Protein AF-A0A7R9U9B0-F1 (afdb_monomer_lite)

Secondary structure (DSSP, 8-state):
-----------SHHHHTTT----HHHHHHHHHHHHHHHHHHS-PPPPHHHHHHHTTS--TTHHHHT-HHHHHHHHHHHHHS---HHHHHHHHHHHHHHHHIIIIIHHHHHHS---S-GGG-SS--GGG-SS-TT-GGGS-GGGGS-SSPPHHHHHHHHHHS--------S------THHHHHHHHHHHHHHHHHHHTTSPPGGGG---HHHHHHHHHHHHSS-EEEEEEEETTEEEEEEEEEETT-TTT----HHHHHHHHHHHHHHHHHTT-HHHHHHHHHS-----TT--SS--SS--EEEEGGGSTTGGGS-HHHHHHHHHGGG-

pLDDT: mean 70.42, std 19.67, range [27.91, 96.56]

Radius of gyration: 29.96 Å; chains: 1; bounding box: 56×70×94 Å

Sequence (328 aa):
ALFRLDFVGRSWAPVLSRHLLLPERVMWRQLVLLLLAAPLAAGFALPRSVRSGLACRSTAKDDEMFSPDKLKEVVEAEQAAPETKEQKQGFWTWLDETTWDLFQGRKERIWAPDRRPEDERGPFDKSKSSLSWGDESKLDEQLFRPLAPSQDELKQAAVQAPIVGLASGEALRESDSKQDEQATEFSERLKRLETESVVPDGEDRFLDGRQLAELVFAKYGRYHDCAMLRTTGQVAFNIYGPALGDRRGFGYTESQYLEKLDTVAAMLNDFDQAWYVRGFLLEPIYPRRGLPSTPRADTAVTLRLNTSPTWRYVDPEKVEGWFSLYRG

Organism: NCBI:txid172671

Foldseek 3Di:
DDDDDDDDDDDPVVVVCVPDVDDPVVVVVVVVVCVVCVCLVPVDDDPVVVVVVVPPDDDPVVVVCPPSVNVVVVVVVVVPDPDDPVVVVVVVVVVVVVVCCVPPVVVCCVVANQQDDPVCPAFHDPVPDLACLPVPVSDDPVLLPQQDDDPVVVVVVVVVDDPPDPPDPDDDPDDDPVVVVVVVVVVVVVLVVVLVVSQRDDPLLADALSSVQVLQCVAAVFSFQWDWDDDDPFIKIKTAADGPRDRSRPRDDNVRRRVRSRLVRVLCVLQSNNNVVSNVSSDHQDDDPNADSHHDNVHIRIDTSCPRSCNVVGDVVSVCVSVVVVVD

Structure (mmCIF, N/CA/C/O backbone):
data_AF-A0A7R9U9B0-F1
#
_entry.id   AF-A0A7R9U9B0-F1
#
loop_
_atom_site.group_PDB
_atom_site.id
_atom_site.type_symbol
_atom_site.label_atom_id
_atom_site.label_alt_id
_atom_site.label_comp_id
_atom_site.label_asym_id
_atom_site.label_entity_id
_atom_site.label_seq_id
_atom_site.pdbx_PDB_ins_code
_atom_site.Cartn_x
_atom_site.Cartn_y
_atom_site.Cartn_z
_atom_site.occupancy
_atom_site.B_iso_or_equiv
_atom_site.auth_seq_id
_atom_site.auth_comp_id
_atom_site.auth_asym_id
_atom_site.auth_atom_id
_atom_site.pdbx_PDB_model_num
ATOM 1 N N . ALA A 1 1 ? -22.598 45.402 -30.521 1.00 37.03 1 ALA A N 1
ATOM 2 C CA . ALA A 1 1 ? -22.932 44.466 -31.611 1.00 37.03 1 ALA A CA 1
ATOM 3 C C . ALA A 1 1 ? -22.222 43.149 -31.334 1.00 37.03 1 ALA A C 1
ATOM 5 O O . ALA A 1 1 ? -21.011 43.141 -31.168 1.00 37.03 1 ALA A O 1
ATOM 6 N N . LEU A 1 2 ? -23.014 42.098 -31.141 1.00 34.41 2 LEU A N 1
ATOM 7 C CA . LEU A 1 2 ? -22.622 40.738 -30.779 1.00 34.41 2 LEU A CA 1
ATOM 8 C C . LEU A 1 2 ? -22.012 39.994 -31.971 1.00 34.41 2 LEU A C 1
ATOM 10 O O . LEU A 1 2 ? -22.594 40.051 -33.045 1.00 34.41 2 LEU A O 1
ATOM 14 N N . PHE A 1 3 ? -20.960 39.206 -31.739 1.00 27.91 3 PHE A N 1
ATOM 15 C CA . PHE A 1 3 ? -20.786 37.902 -32.389 1.00 27.91 3 PHE A CA 1
ATOM 16 C C . PHE A 1 3 ? -20.108 36.937 -31.404 1.00 27.91 3 PHE A C 1
ATOM 18 O O . PHE A 1 3 ? -18.913 37.019 -31.137 1.00 27.91 3 PHE A O 1
ATOM 25 N N . ARG A 1 4 ? -20.925 36.048 -30.826 1.00 28.56 4 ARG A N 1
ATOM 26 C CA . ARG A 1 4 ? -20.507 34.785 -30.207 1.00 28.56 4 ARG A CA 1
ATOM 27 C C . ARG A 1 4 ? -20.251 33.780 -31.333 1.00 28.56 4 ARG A C 1
ATOM 29 O O . ARG A 1 4 ? -21.086 33.662 -32.225 1.00 28.56 4 ARG A O 1
ATOM 36 N N . LEU A 1 5 ? -19.153 33.036 -31.257 1.00 29.12 5 LEU A N 1
ATOM 37 C CA . LEU A 1 5 ? -18.958 31.795 -32.006 1.00 29.12 5 LEU A CA 1
ATOM 38 C C . LEU A 1 5 ? -18.879 30.657 -30.988 1.00 29.12 5 LEU A C 1
ATOM 40 O O . LEU A 1 5 ? -17.862 30.474 -30.324 1.00 29.12 5 LEU A O 1
ATOM 44 N N . ASP A 1 6 ? -19.989 29.935 -30.849 1.00 30.50 6 ASP A N 1
ATOM 45 C CA . ASP A 1 6 ? -20.080 28.698 -30.081 1.00 30.50 6 ASP A CA 1
ATOM 46 C C . ASP A 1 6 ? -19.425 27.564 -30.884 1.00 30.50 6 ASP A C 1
ATOM 48 O O . ASP A 1 6 ? -19.906 27.175 -31.950 1.00 30.50 6 ASP A O 1
ATOM 52 N N . PHE A 1 7 ? -18.317 27.021 -30.377 1.00 29.55 7 PHE A N 1
ATOM 53 C CA . PHE A 1 7 ? -17.677 25.834 -30.940 1.00 29.55 7 PHE A CA 1
ATOM 54 C C . PHE A 1 7 ? -18.269 24.589 -30.268 1.00 29.55 7 PHE A C 1
ATOM 56 O O . PHE A 1 7 ? -17.827 24.147 -29.209 1.00 29.55 7 PHE A O 1
ATOM 63 N N . VAL A 1 8 ? -19.325 24.043 -30.871 1.00 33.47 8 VAL A N 1
ATOM 64 C CA . VAL A 1 8 ? -19.940 22.781 -30.448 1.00 33.47 8 VAL A CA 1
ATOM 65 C C . VAL A 1 8 ? -19.037 21.622 -30.866 1.00 33.47 8 VAL A C 1
ATOM 67 O O . VAL A 1 8 ? -18.883 21.325 -32.051 1.00 33.47 8 VAL A O 1
ATOM 70 N N . GLY A 1 9 ? -18.467 20.936 -29.876 1.00 42.34 9 GLY A N 1
ATOM 71 C CA . GLY A 1 9 ? -17.797 19.655 -30.058 1.00 42.34 9 GLY A CA 1
ATOM 72 C C . GLY A 1 9 ? -18.782 18.583 -30.525 1.00 42.34 9 GLY A C 1
ATOM 73 O O . GLY A 1 9 ? -19.646 18.142 -29.771 1.00 42.34 9 GLY A O 1
ATOM 74 N N . ARG A 1 10 ? -18.633 18.133 -31.771 1.00 37.09 10 ARG A N 1
ATOM 75 C CA . ARG A 1 10 ? -19.164 16.848 -32.238 1.00 37.09 10 ARG A CA 1
ATOM 76 C C . ARG A 1 10 ? -17.991 15.979 -32.663 1.00 37.09 10 ARG A C 1
ATOM 78 O O . ARG A 1 10 ? -17.239 16.336 -33.567 1.00 37.09 10 ARG A O 1
ATOM 85 N N . SER A 1 11 ? -17.823 14.850 -31.979 1.00 44.06 11 SER A N 1
ATOM 86 C CA . SER A 1 11 ? -16.888 13.809 -32.386 1.00 44.06 11 SER A CA 1
ATOM 87 C C . SER A 1 11 ? -17.362 13.210 -33.714 1.00 44.06 11 SER A C 1
ATOM 89 O O . SER A 1 11 ? -18.526 12.852 -33.877 1.00 44.06 11 SER A O 1
ATOM 91 N N . TRP A 1 12 ? -16.457 13.117 -34.687 1.00 40.41 12 TRP A N 1
ATOM 92 C CA . TRP A 1 12 ? -16.732 12.541 -36.011 1.00 40.41 12 TRP A CA 1
ATOM 93 C C . TRP A 1 12 ? -16.681 11.002 -36.025 1.00 40.41 12 TRP A C 1
ATOM 95 O O . TRP A 1 12 ? -17.021 10.369 -37.022 1.00 40.41 12 TRP A O 1
ATOM 105 N N . ALA A 1 13 ? -16.310 10.384 -34.901 1.00 42.47 13 ALA A N 1
ATOM 106 C CA . ALA A 1 13 ? -16.181 8.936 -34.754 1.00 42.47 13 ALA A CA 1
ATOM 107 C C . ALA A 1 13 ? -17.464 8.112 -35.047 1.00 42.47 13 ALA A C 1
ATOM 109 O O . ALA A 1 13 ? -17.334 7.046 -35.650 1.00 42.47 13 ALA A O 1
ATOM 110 N N . PRO A 1 14 ? -18.701 8.555 -34.723 1.00 41.50 14 PRO A N 1
ATOM 111 C CA . PRO A 1 14 ? -19.883 7.711 -34.926 1.00 41.50 14 PRO A CA 1
ATOM 112 C C . PRO A 1 14 ? -20.370 7.650 -36.382 1.00 41.50 14 PRO A C 1
ATOM 114 O O . PRO A 1 14 ? -21.172 6.780 -36.717 1.00 41.50 14 PRO A O 1
ATOM 117 N N . VAL A 1 15 ? -19.919 8.559 -37.256 1.00 47.06 15 VAL A N 1
ATOM 118 C CA . VAL A 1 15 ? -20.405 8.636 -38.648 1.00 47.06 15 VAL A CA 1
ATOM 119 C C . VAL A 1 15 ? -19.649 7.666 -39.563 1.00 47.06 15 VAL A C 1
ATOM 121 O O . VAL A 1 15 ? -20.246 7.086 -40.465 1.00 47.06 15 VAL A O 1
ATOM 124 N N . LEU A 1 16 ? -18.367 7.406 -39.289 1.00 42.44 16 LEU A N 1
ATOM 125 C CA . LEU A 1 16 ? -17.549 6.477 -40.082 1.00 42.44 16 LEU A CA 1
ATOM 126 C C . LEU A 1 16 ? -17.761 5.000 -39.703 1.00 42.44 16 LEU A C 1
ATOM 128 O O . LEU A 1 16 ? -17.646 4.128 -40.560 1.00 42.44 16 LEU A O 1
ATOM 132 N N . SER A 1 17 ? -18.158 4.712 -38.458 1.00 44.12 17 SER A N 1
ATOM 133 C CA . SER A 1 17 ? -18.396 3.337 -37.983 1.00 44.12 17 SER A CA 1
ATOM 134 C C . SER A 1 17 ? -19.621 2.663 -38.625 1.00 44.12 17 SER A C 1
ATOM 136 O O . SER A 1 17 ? -19.665 1.439 -38.722 1.00 44.12 17 SER A O 1
ATOM 138 N N . ARG A 1 18 ? -20.603 3.429 -39.124 1.00 42.97 18 ARG A N 1
ATOM 139 C CA . ARG A 1 18 ? -21.827 2.859 -39.723 1.00 42.97 18 ARG A CA 1
ATOM 140 C C . ARG A 1 18 ? -21.664 2.322 -41.146 1.00 42.97 18 ARG A C 1
ATOM 142 O O . ARG A 1 18 ? -22.541 1.588 -41.589 1.00 42.97 18 ARG A O 1
ATOM 149 N N . HIS A 1 19 ? -20.583 2.652 -41.852 1.00 46.66 19 HIS A N 1
ATOM 150 C CA . HIS A 1 19 ? -20.424 2.277 -43.264 1.00 46.66 19 HIS A CA 1
ATOM 151 C C . HIS A 1 19 ? -19.316 1.258 -43.544 1.00 46.66 19 HIS A C 1
ATOM 153 O O . HIS A 1 19 ? -19.272 0.708 -44.641 1.00 46.66 19 HIS A O 1
ATOM 159 N N . LEU A 1 20 ? -18.462 0.948 -42.568 1.00 49.31 20 LEU A N 1
ATOM 160 C CA . LEU A 1 20 ? -17.360 0.004 -42.731 1.00 49.31 20 LEU A CA 1
ATOM 161 C C . LEU A 1 20 ? -17.349 -0.936 -41.522 1.00 49.31 20 LEU A C 1
ATOM 163 O O . LEU A 1 20 ? -16.829 -0.591 -40.466 1.00 49.31 20 LEU A O 1
ATOM 167 N N . LEU A 1 21 ? -17.960 -2.115 -41.665 1.00 42.91 21 LEU A N 1
ATOM 168 C CA . LEU A 1 21 ? -17.952 -3.208 -40.681 1.00 42.91 21 LEU A CA 1
ATOM 169 C C . LEU A 1 21 ? -16.536 -3.806 -40.541 1.00 42.91 21 LEU A C 1
ATOM 171 O O . LEU A 1 21 ? -16.297 -4.956 -40.900 1.00 42.91 21 LEU A O 1
ATOM 175 N N . LEU A 1 22 ? -15.570 -3.022 -40.067 1.00 46.03 22 LEU A N 1
ATOM 176 C CA . LEU A 1 22 ? -14.208 -3.476 -39.804 1.00 46.03 22 LEU A CA 1
ATOM 177 C C . LEU A 1 22 ? -13.945 -3.497 -38.291 1.00 46.03 22 LEU A C 1
ATOM 179 O O . LEU A 1 22 ? -14.397 -2.596 -37.583 1.00 46.03 22 LEU A O 1
ATOM 183 N N . PRO A 1 23 ? -13.202 -4.495 -37.774 1.00 54.38 23 PRO A N 1
ATOM 184 C CA . PRO A 1 23 ? -12.798 -4.523 -36.370 1.00 54.38 23 PRO A CA 1
ATOM 185 C C . PRO A 1 23 ? -12.021 -3.247 -36.020 1.00 54.38 23 PRO A C 1
ATOM 187 O O . PRO A 1 23 ? -11.172 -2.826 -36.810 1.00 54.38 23 PRO A O 1
ATOM 190 N N . GLU A 1 24 ? -12.238 -2.665 -34.832 1.00 46.56 24 GLU A N 1
ATOM 191 C CA . GLU A 1 24 ? -11.610 -1.394 -34.407 1.00 46.56 24 GLU A CA 1
ATOM 192 C C . GLU A 1 24 ? -10.095 -1.347 -34.670 1.00 46.56 24 GLU A C 1
ATOM 194 O O . GLU A 1 24 ? -9.564 -0.331 -35.116 1.00 46.56 24 GLU A O 1
ATOM 199 N N . ARG A 1 25 ? -9.394 -2.473 -34.488 1.00 47.78 25 ARG A N 1
ATOM 200 C CA . ARG A 1 25 ? -7.944 -2.585 -34.719 1.00 47.78 25 ARG A CA 1
ATOM 201 C C . ARG A 1 25 ? -7.523 -2.405 -36.184 1.00 47.78 25 ARG A C 1
ATOM 203 O O . ARG A 1 25 ? -6.428 -1.915 -36.442 1.00 47.78 25 ARG A O 1
ATOM 210 N N . VAL A 1 26 ? -8.363 -2.788 -37.146 1.00 52.91 26 VAL A N 1
ATOM 211 C CA . VAL A 1 26 ? -8.095 -2.613 -38.587 1.00 52.91 26 VAL A CA 1
ATOM 212 C C . VAL A 1 26 ? -8.354 -1.166 -39.001 1.00 52.91 26 VAL A C 1
ATOM 214 O O . VAL A 1 26 ? -7.602 -0.601 -39.794 1.00 52.91 26 VAL A O 1
ATOM 217 N N . MET A 1 27 ? -9.372 -0.546 -38.405 1.00 56.50 27 MET A N 1
ATOM 218 C CA . MET A 1 27 ? -9.746 0.834 -38.685 1.00 56.50 27 MET A CA 1
ATOM 219 C C . MET A 1 27 ? -8.664 1.818 -38.215 1.00 56.50 27 MET A C 1
ATOM 221 O O . MET A 1 27 ? -8.291 2.710 -38.969 1.00 56.50 27 MET A O 1
ATOM 225 N N . TRP A 1 28 ? -8.074 1.602 -37.032 1.00 54.19 28 TRP A N 1
ATOM 226 C CA . TRP A 1 28 ? -6.944 2.409 -36.550 1.00 54.19 28 TRP A CA 1
ATOM 227 C C . TRP A 1 28 ? -5.690 2.258 -37.417 1.00 54.19 28 TRP A C 1
ATOM 229 O O . TRP A 1 28 ? -5.042 3.256 -37.722 1.00 54.19 28 TRP A O 1
ATOM 239 N N . ARG A 1 29 ? -5.385 1.042 -37.892 1.00 51.81 29 ARG A N 1
ATOM 240 C CA . ARG A 1 29 ? -4.259 0.798 -38.812 1.00 51.81 29 ARG A CA 1
ATOM 241 C C . ARG A 1 29 ? -4.421 1.540 -40.137 1.00 51.81 29 ARG A C 1
ATOM 243 O O . ARG A 1 29 ? -3.477 2.178 -40.592 1.00 51.81 29 ARG A O 1
ATOM 250 N N . GLN A 1 30 ? -5.614 1.504 -40.733 1.00 59.38 30 GLN A N 1
ATOM 251 C CA . GLN A 1 30 ? -5.878 2.250 -41.966 1.00 59.38 30 GLN A CA 1
ATOM 252 C C . GLN A 1 30 ? -5.915 3.763 -41.739 1.00 59.38 30 GLN A C 1
ATOM 254 O O . GLN A 1 30 ? -5.441 4.502 -42.594 1.00 59.38 30 GLN A O 1
ATOM 259 N N . LEU A 1 31 ? -6.411 4.233 -40.590 1.00 59.94 31 LEU A N 1
ATOM 260 C CA . LEU A 1 31 ? -6.441 5.658 -40.260 1.00 59.94 31 LEU A CA 1
ATOM 261 C C . LEU A 1 31 ? -5.030 6.229 -40.045 1.00 59.94 31 LEU A C 1
ATOM 263 O O . LEU A 1 31 ? -4.752 7.327 -40.512 1.00 59.94 31 LEU A O 1
ATOM 267 N N . VAL A 1 32 ? -4.132 5.485 -39.387 1.00 61.84 32 VAL A N 1
ATOM 268 C CA . VAL A 1 32 ? -2.723 5.877 -39.203 1.00 61.84 32 VAL A CA 1
ATOM 269 C C . VAL A 1 32 ? -1.978 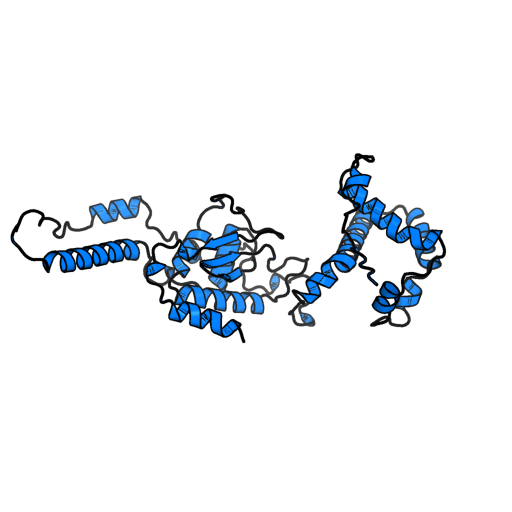5.864 -40.538 1.00 61.84 32 VAL A C 1
ATOM 271 O O . VAL A 1 32 ? -1.298 6.837 -40.851 1.00 61.84 32 VAL A O 1
ATOM 274 N N . LEU A 1 33 ? -2.173 4.836 -41.373 1.00 60.78 33 LEU A N 1
ATOM 275 C CA . LEU A 1 33 ? -1.615 4.806 -42.730 1.00 60.78 33 LEU A CA 1
ATOM 276 C C . LEU A 1 33 ? -2.145 5.960 -43.593 1.00 60.78 33 LEU A C 1
ATOM 278 O O . LEU A 1 33 ? -1.367 6.593 -44.295 1.00 60.78 33 LEU A O 1
ATOM 282 N N . LEU A 1 34 ? -3.435 6.298 -43.501 1.00 61.31 34 LEU A N 1
ATOM 283 C CA . LEU A 1 34 ? -4.024 7.443 -44.202 1.00 61.31 34 LEU A CA 1
ATOM 284 C C . LEU A 1 34 ? -3.513 8.785 -43.667 1.00 61.31 34 LEU A C 1
ATOM 286 O O . LEU A 1 34 ? -3.256 9.682 -44.460 1.00 61.31 34 LEU A O 1
ATOM 290 N N . LEU A 1 35 ? -3.329 8.940 -42.355 1.00 59.06 35 LEU A N 1
ATOM 291 C CA . LEU A 1 35 ? -2.813 10.174 -41.751 1.00 59.06 35 LEU A CA 1
ATOM 292 C C . LEU A 1 35 ? -1.317 10.386 -42.016 1.00 59.06 35 LEU A C 1
ATOM 294 O O . LEU A 1 35 ? -0.885 11.533 -42.111 1.00 59.06 35 LEU A O 1
ATOM 298 N N . LEU A 1 36 ? -0.544 9.309 -42.174 1.00 55.72 36 LEU A N 1
ATOM 299 C CA . LEU A 1 36 ? 0.868 9.367 -42.562 1.00 55.72 36 LEU A CA 1
ATOM 300 C C . LEU A 1 36 ? 1.051 9.496 -44.085 1.00 55.72 36 LEU A C 1
ATOM 302 O O . LEU A 1 36 ? 1.980 10.169 -44.524 1.00 55.72 36 LEU A O 1
ATOM 306 N N . ALA A 1 37 ? 0.153 8.929 -44.899 1.00 52.66 37 ALA A N 1
ATOM 307 C CA . ALA A 1 37 ? 0.218 9.007 -46.363 1.00 52.66 37 ALA A CA 1
ATOM 308 C C . ALA A 1 37 ? -0.426 10.279 -46.952 1.00 52.66 37 ALA A C 1
ATOM 310 O O . ALA A 1 37 ? 0.007 10.760 -48.001 1.00 52.66 37 ALA A O 1
ATOM 311 N N . ALA A 1 38 ? -1.437 10.864 -46.299 1.00 45.53 38 ALA A N 1
ATOM 312 C CA . ALA A 1 38 ? -2.148 12.045 -46.803 1.00 45.53 38 ALA A CA 1
ATOM 313 C C . ALA A 1 38 ? -1.267 13.302 -46.995 1.00 45.53 38 ALA A C 1
ATOM 315 O O . ALA A 1 38 ? -1.466 14.000 -47.992 1.00 45.53 38 ALA A O 1
ATOM 316 N N . PRO A 1 39 ? -0.270 13.604 -46.137 1.00 44.91 39 PRO A N 1
ATOM 317 C CA . PRO A 1 39 ? 0.642 14.727 -46.368 1.00 44.91 39 PRO A CA 1
ATOM 318 C C . PRO A 1 39 ? 1.578 14.497 -47.565 1.00 44.91 39 PRO A C 1
ATOM 320 O O . PRO A 1 39 ? 1.981 15.454 -48.223 1.00 44.91 39 PRO A O 1
ATOM 323 N N . LEU A 1 40 ? 1.890 13.233 -47.877 1.00 44.69 40 LEU A N 1
ATOM 324 C CA . LEU A 1 40 ? 2.805 12.840 -48.954 1.00 44.69 40 LEU A CA 1
ATOM 325 C C . LEU A 1 40 ? 2.144 12.879 -50.341 1.00 44.69 40 LEU A C 1
ATOM 327 O O . LEU A 1 40 ? 2.816 13.182 -51.323 1.00 44.69 40 LEU A O 1
ATOM 331 N N . ALA A 1 41 ? 0.836 12.624 -50.433 1.00 41.72 41 ALA A N 1
ATOM 332 C CA . ALA A 1 41 ? 0.110 12.640 -51.707 1.00 41.72 41 ALA A CA 1
ATOM 333 C C . ALA A 1 41 ? -0.327 14.048 -52.160 1.00 41.72 41 ALA A C 1
ATOM 335 O O . ALA A 1 41 ? -0.539 14.268 -53.350 1.00 41.72 41 ALA A O 1
ATOM 336 N N . ALA A 1 42 ? -0.465 15.002 -51.232 1.00 43.78 42 ALA A N 1
ATOM 337 C CA . ALA A 1 42 ? -1.050 16.316 -51.514 1.00 43.78 42 ALA A CA 1
ATOM 338 C C . ALA A 1 42 ? -0.036 17.478 -51.558 1.00 43.78 42 ALA A C 1
ATOM 340 O O . ALA A 1 42 ? -0.437 18.619 -51.775 1.00 43.78 42 ALA A O 1
ATOM 341 N N . GLY A 1 43 ? 1.260 17.227 -51.328 1.00 40.88 43 GLY A N 1
ATOM 342 C CA . GLY A 1 43 ? 2.303 18.266 -51.361 1.00 40.88 43 GLY A CA 1
ATOM 343 C C . GLY A 1 43 ? 2.148 19.368 -50.301 1.00 40.88 43 GLY A C 1
ATOM 344 O O . GLY A 1 43 ? 2.792 20.414 -50.394 1.00 40.88 43 GLY A O 1
ATOM 345 N N . PHE A 1 44 ? 1.297 19.164 -49.291 1.00 43.22 44 PHE A N 1
ATOM 346 C CA . PHE A 1 44 ? 1.059 20.147 -48.239 1.00 43.22 44 PHE A CA 1
ATOM 347 C C . PHE A 1 44 ? 2.137 20.066 -47.156 1.00 43.22 44 PHE A C 1
ATOM 349 O O . PHE A 1 44 ? 2.391 19.020 -46.561 1.00 43.22 44 PHE A O 1
ATOM 356 N N . ALA A 1 45 ? 2.735 21.216 -46.848 1.00 47.56 45 ALA A N 1
ATOM 357 C CA . ALA A 1 45 ? 3.585 21.385 -45.680 1.00 47.56 45 ALA A CA 1
ATOM 358 C C . ALA A 1 45 ? 2.811 21.056 -44.389 1.00 47.56 45 ALA A C 1
ATOM 360 O O . ALA A 1 45 ? 1.712 21.570 -44.176 1.00 47.56 45 ALA A O 1
ATOM 361 N N . LEU A 1 46 ? 3.415 20.243 -43.511 1.00 42.59 46 LEU A N 1
ATOM 362 C CA . LEU A 1 46 ? 2.866 19.925 -42.188 1.00 42.59 46 LEU A CA 1
ATOM 363 C C . LEU A 1 46 ? 2.443 21.201 -41.429 1.00 42.59 46 LEU A C 1
ATOM 365 O O . LEU A 1 46 ? 3.164 22.208 -41.477 1.00 42.59 46 LEU A O 1
ATOM 369 N N . PRO A 1 47 ? 1.316 21.169 -40.691 1.00 45.81 47 PRO A N 1
ATOM 370 C CA . PRO A 1 47 ? 0.848 22.309 -39.914 1.00 45.81 47 PRO A CA 1
ATOM 371 C C . PRO A 1 47 ? 1.924 22.798 -38.934 1.00 45.81 47 PRO A C 1
ATOM 373 O O . PRO A 1 47 ? 2.661 22.014 -38.335 1.00 45.81 47 PRO A O 1
ATOM 376 N N . ARG A 1 48 ? 2.020 24.124 -38.769 1.00 41.47 48 ARG A N 1
ATOM 377 C CA . ARG A 1 48 ? 3.095 24.811 -38.023 1.00 41.47 48 ARG A CA 1
ATOM 378 C C . ARG A 1 48 ? 3.291 24.291 -36.590 1.00 41.47 48 ARG A C 1
ATOM 380 O O . ARG A 1 48 ? 4.421 24.295 -36.122 1.00 41.47 48 ARG A O 1
ATOM 387 N N . SER A 1 49 ? 2.231 23.796 -35.944 1.00 42.38 49 SER A N 1
ATOM 388 C CA . SER A 1 49 ? 2.261 23.185 -34.604 1.00 42.38 49 SER A CA 1
ATOM 389 C C . SER A 1 49 ? 3.000 21.841 -34.545 1.00 42.38 49 SER A C 1
ATOM 391 O O . SER A 1 49 ? 3.547 21.488 -33.503 1.00 42.38 49 SER A O 1
ATOM 393 N N . VAL A 1 50 ? 3.055 21.108 -35.661 1.00 45.44 50 VAL A N 1
ATOM 394 C CA . VAL A 1 50 ? 3.827 19.865 -35.810 1.00 45.44 50 VAL A CA 1
ATOM 395 C C . VAL A 1 50 ? 5.292 20.195 -36.113 1.00 45.44 50 VAL A C 1
ATOM 397 O O . VAL A 1 50 ? 6.186 19.615 -35.504 1.00 45.44 50 VAL A O 1
ATOM 400 N N . ARG A 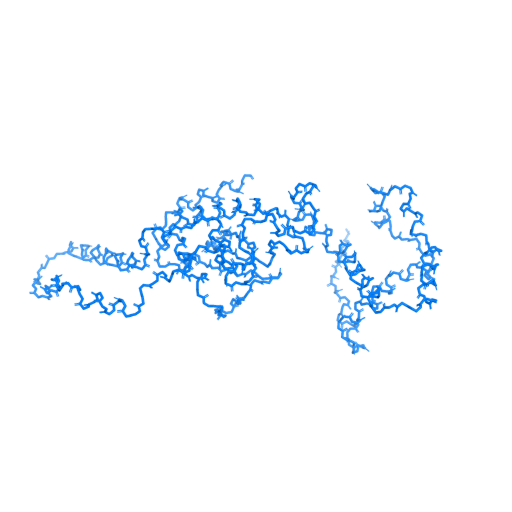1 51 ? 5.553 21.207 -36.959 1.00 41.25 51 ARG A N 1
ATOM 401 C CA . ARG A 1 51 ? 6.919 21.692 -37.256 1.00 41.25 51 ARG A CA 1
ATOM 402 C C . ARG A 1 51 ? 7.625 22.300 -36.041 1.00 41.25 51 ARG A C 1
ATOM 404 O O . ARG A 1 51 ? 8.799 22.024 -35.824 1.00 41.25 51 ARG A O 1
ATOM 411 N N . SER A 1 52 ? 6.927 23.088 -35.222 1.00 41.66 52 SER A N 1
ATOM 412 C CA . SER A 1 52 ? 7.512 23.684 -34.012 1.00 41.66 52 SER A CA 1
ATOM 413 C C . SER A 1 52 ? 7.819 22.654 -32.921 1.00 41.66 52 SER A C 1
ATOM 415 O O . SER A 1 52 ? 8.664 22.904 -32.071 1.00 41.66 52 SER A O 1
ATOM 417 N N . GLY A 1 53 ? 7.144 21.500 -32.935 1.00 41.38 53 GLY A N 1
ATOM 418 C CA . GLY A 1 53 ? 7.339 20.430 -31.953 1.00 41.38 53 GLY A CA 1
ATOM 419 C C . GLY A 1 53 ? 8.506 19.481 -32.252 1.00 41.38 53 GLY A C 1
ATOM 420 O O . GLY A 1 53 ? 8.954 18.801 -31.328 1.00 41.38 53 GLY A O 1
ATOM 421 N N . LEU A 1 54 ? 8.980 19.442 -33.504 1.00 38.84 54 LEU A N 1
ATOM 422 C CA . LEU A 1 54 ? 10.147 18.672 -33.967 1.00 38.84 54 LEU A CA 1
ATOM 423 C C . LEU A 1 54 ? 11.463 19.458 -33.815 1.00 38.84 54 LEU A C 1
ATOM 425 O O . LEU A 1 54 ? 12.511 18.874 -33.563 1.00 38.84 54 LEU A O 1
ATOM 429 N N . ALA A 1 55 ? 11.400 20.791 -33.868 1.00 36.94 55 ALA A N 1
ATOM 430 C CA . ALA A 1 55 ? 12.573 21.668 -33.870 1.00 36.94 55 ALA A CA 1
ATOM 431 C C . ALA A 1 55 ? 13.306 21.807 -32.516 1.00 36.94 55 ALA A C 1
ATOM 433 O O . ALA A 1 55 ? 14.375 22.408 -32.466 1.00 36.94 55 ALA A O 1
ATOM 434 N N . CYS A 1 56 ? 12.770 21.284 -31.406 1.00 40.75 56 CYS A N 1
ATOM 435 C CA . CYS A 1 56 ? 13.392 21.478 -30.086 1.00 40.75 56 CYS A CA 1
ATOM 436 C C . CYS A 1 56 ? 14.451 20.433 -29.701 1.00 40.75 56 CYS A C 1
ATOM 438 O O . CYS A 1 56 ? 15.025 20.556 -28.619 1.00 40.75 56 CYS A O 1
ATOM 440 N N . ARG A 1 57 ? 14.742 19.432 -30.545 1.00 43.69 57 ARG A N 1
ATOM 441 C CA . ARG A 1 57 ? 15.910 18.549 -30.361 1.00 43.69 57 ARG A CA 1
ATOM 442 C C . ARG A 1 57 ? 16.249 17.709 -31.605 1.00 43.69 57 ARG A C 1
ATOM 444 O O . ARG A 1 57 ? 16.635 16.559 -31.447 1.00 43.69 57 ARG A O 1
ATOM 451 N N . SER A 1 58 ? 16.106 18.237 -32.825 1.00 36.16 58 SER A N 1
ATOM 452 C CA . SER A 1 58 ? 16.704 17.556 -33.982 1.00 36.16 58 SER A CA 1
ATOM 453 C C . SER A 1 58 ? 18.193 17.888 -34.026 1.00 36.16 58 SER A C 1
ATOM 455 O O . SER A 1 58 ? 18.603 19.052 -34.013 1.00 36.16 58 SER A O 1
ATOM 457 N N . THR A 1 59 ? 19.038 16.861 -34.024 1.00 47.53 59 THR A N 1
ATOM 458 C CA . THR A 1 59 ? 20.366 17.031 -34.609 1.00 47.53 59 THR A CA 1
ATOM 459 C C . THR A 1 59 ? 20.177 17.083 -36.122 1.00 47.53 59 THR A C 1
ATOM 461 O O . THR A 1 59 ? 19.241 16.484 -36.645 1.00 47.53 59 THR A O 1
ATOM 464 N N . ALA A 1 60 ? 21.053 17.770 -36.859 1.00 45.69 60 ALA A N 1
ATOM 465 C CA . ALA A 1 60 ? 20.919 17.924 -38.315 1.00 45.69 60 ALA A CA 1
ATOM 466 C C . ALA A 1 60 ? 20.827 16.589 -39.102 1.00 45.69 60 ALA A C 1
ATOM 468 O O . ALA A 1 60 ? 20.485 16.594 -40.279 1.00 45.69 60 ALA A O 1
ATOM 469 N N . LYS A 1 61 ? 21.105 15.443 -38.458 1.00 45.38 61 LYS A N 1
ATOM 470 C CA . LYS A 1 61 ? 20.899 14.095 -39.007 1.00 45.38 61 LYS A CA 1
ATOM 471 C C . LYS A 1 61 ? 19.447 13.608 -38.962 1.00 45.38 61 LYS A C 1
ATOM 473 O O . LYS A 1 61 ? 19.072 12.799 -39.807 1.00 45.38 61 LYS A O 1
ATOM 478 N N . ASP A 1 62 ? 18.639 14.084 -38.020 1.00 43.09 62 ASP A N 1
ATOM 479 C CA . ASP A 1 62 ? 17.264 13.609 -37.828 1.00 43.09 62 ASP A CA 1
ATOM 480 C C . ASP A 1 62 ? 16.315 14.198 -38.885 1.00 43.09 62 ASP A C 1
ATOM 482 O O . ASP A 1 62 ? 15.404 13.518 -39.351 1.00 43.09 62 ASP A O 1
ATOM 486 N N . ASP A 1 63 ? 16.587 15.419 -39.357 1.00 48.72 63 ASP A N 1
ATOM 487 C CA . ASP A 1 63 ? 15.792 16.077 -40.404 1.00 48.72 63 ASP A CA 1
ATOM 488 C C . ASP A 1 63 ? 15.978 15.434 -41.794 1.00 48.72 63 ASP A C 1
ATOM 490 O O . ASP A 1 63 ? 15.058 15.439 -42.612 1.00 48.72 63 ASP A O 1
ATOM 494 N N . GLU A 1 64 ? 17.126 14.799 -42.058 1.00 50.84 64 GLU A N 1
ATOM 495 C CA . GLU A 1 64 ? 17.339 14.031 -43.291 1.00 50.84 64 GLU A CA 1
ATOM 496 C C . GLU A 1 64 ? 16.634 12.669 -43.293 1.00 50.84 64 GLU A C 1
ATOM 498 O O . GLU A 1 64 ? 16.419 12.102 -44.367 1.00 50.84 64 GLU A O 1
ATOM 503 N N . MET A 1 65 ? 16.313 12.110 -42.123 1.00 50.31 65 MET A N 1
ATOM 504 C CA . MET A 1 65 ? 15.715 10.775 -42.002 1.00 50.31 65 MET A CA 1
ATOM 505 C C . MET A 1 65 ? 14.215 10.779 -42.340 1.00 50.31 65 MET A C 1
ATOM 507 O O . MET A 1 65 ? 13.678 9.763 -42.767 1.00 50.31 65 MET A O 1
ATOM 511 N N . PHE A 1 66 ? 13.562 11.941 -42.243 1.00 49.75 66 PHE A N 1
ATOM 512 C CA . PHE A 1 66 ? 12.146 12.142 -42.575 1.00 49.75 66 PHE A CA 1
ATOM 513 C C . PHE A 1 66 ? 11.923 12.802 -43.947 1.00 49.75 66 PHE A C 1
ATOM 515 O O . PHE A 1 66 ? 10.863 13.383 -44.195 1.00 49.75 66 PHE A O 1
ATOM 522 N N . SER A 1 67 ? 12.901 12.722 -44.858 1.00 70.81 67 SER A N 1
ATOM 523 C CA . SER A 1 67 ? 12.691 13.146 -46.245 1.00 70.81 67 SER A CA 1
ATOM 524 C C . SER A 1 67 ? 11.641 12.247 -46.925 1.00 70.81 67 SER A C 1
ATOM 526 O O . SER A 1 67 ? 11.746 11.020 -46.822 1.00 70.81 67 SER A O 1
ATOM 528 N N . PRO A 1 68 ? 10.659 12.818 -47.655 1.00 66.06 68 PRO A N 1
ATOM 529 C CA . PRO A 1 68 ? 9.661 12.064 -48.422 1.00 66.06 68 PRO A CA 1
ATOM 530 C C . PRO A 1 68 ? 10.271 10.995 -49.331 1.00 66.06 68 PRO A C 1
ATOM 532 O O . PRO A 1 68 ? 9.683 9.930 -49.510 1.00 66.06 68 PRO A O 1
ATOM 535 N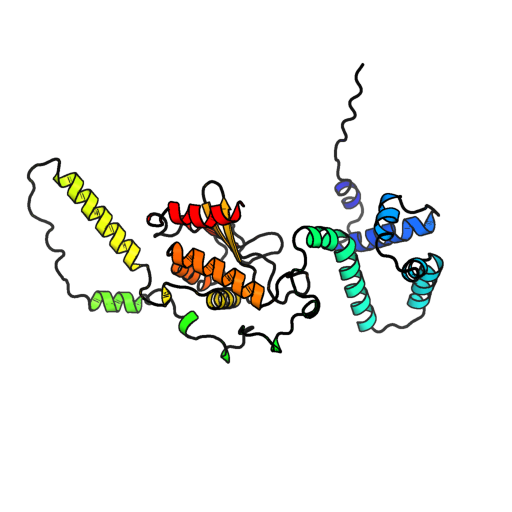 N . ASP A 1 69 ? 11.458 11.277 -49.872 1.00 67.62 69 ASP A N 1
ATOM 536 C CA . ASP A 1 69 ? 12.151 10.397 -50.809 1.00 67.62 69 ASP A CA 1
ATOM 537 C C . ASP A 1 69 ? 12.794 9.201 -50.097 1.00 67.62 69 ASP A C 1
ATOM 539 O O . ASP A 1 69 ? 12.662 8.079 -50.573 1.00 67.62 69 ASP A O 1
ATOM 543 N N . LYS A 1 70 ? 13.370 9.394 -48.899 1.00 66.69 70 LYS A N 1
ATOM 544 C CA . LYS A 1 70 ? 13.886 8.277 -48.086 1.00 66.69 70 LYS A CA 1
ATOM 545 C C . LYS A 1 70 ? 12.761 7.409 -47.525 1.00 66.69 70 LYS A C 1
ATOM 547 O O . LYS A 1 70 ? 12.914 6.199 -47.437 1.00 66.69 70 LYS A O 1
ATOM 552 N N . LEU A 1 71 ? 11.613 7.998 -47.178 1.00 57.84 71 LEU A N 1
ATOM 553 C CA . LEU A 1 71 ? 10.441 7.229 -46.743 1.00 57.84 71 LEU A CA 1
ATOM 554 C C . LEU A 1 71 ? 9.871 6.372 -47.880 1.00 57.84 71 LEU A C 1
ATOM 556 O O . LEU A 1 71 ? 9.483 5.233 -47.638 1.00 57.84 71 LEU A O 1
ATOM 560 N N . LYS A 1 72 ? 9.861 6.883 -49.118 1.00 72.69 72 LYS A N 1
ATOM 561 C CA . LYS A 1 72 ? 9.522 6.076 -50.300 1.00 72.69 72 LYS A CA 1
ATOM 562 C C . LYS A 1 72 ? 10.533 4.962 -50.539 1.00 72.69 72 LYS A C 1
ATOM 564 O O . LYS A 1 72 ? 10.120 3.834 -50.761 1.00 72.69 72 LYS A O 1
ATOM 569 N N . GLU A 1 73 ? 11.823 5.258 -50.428 1.00 71.44 73 GLU A N 1
ATOM 570 C CA . GLU A 1 73 ? 12.895 4.279 -50.621 1.00 71.44 73 GLU A CA 1
ATOM 571 C C . GLU A 1 73 ? 12.836 3.146 -49.581 1.00 71.44 73 GLU A C 1
ATOM 573 O O . GLU A 1 73 ? 13.009 1.983 -49.928 1.00 71.44 73 GLU A O 1
ATOM 578 N N . VAL A 1 74 ? 12.489 3.451 -48.325 1.00 64.94 74 VAL A N 1
ATOM 579 C CA . VAL A 1 74 ? 12.261 2.441 -47.275 1.00 64.94 74 VAL A CA 1
ATOM 580 C C . VAL A 1 74 ? 11.023 1.588 -47.575 1.00 64.94 74 VAL A C 1
ATOM 582 O O . VAL A 1 74 ? 11.090 0.368 -47.456 1.00 64.94 74 VAL A O 1
ATOM 585 N N . VAL A 1 75 ? 9.919 2.198 -48.022 1.00 67.62 75 VAL A N 1
ATOM 586 C CA . VAL A 1 75 ? 8.683 1.474 -48.383 1.00 67.62 75 VAL A CA 1
ATOM 587 C C . VAL A 1 75 ? 8.878 0.591 -49.623 1.00 67.62 75 VAL A C 1
ATOM 589 O O . VAL A 1 75 ? 8.333 -0.510 -49.690 1.00 67.62 75 VAL A O 1
ATOM 592 N N . GLU A 1 76 ? 9.653 1.046 -50.608 1.00 70.88 76 GLU A N 1
ATOM 593 C CA . GLU A 1 76 ? 9.974 0.278 -51.816 1.00 70.88 76 GLU A CA 1
ATOM 594 C C . GLU A 1 76 ? 10.990 -0.842 -51.531 1.00 70.88 76 GLU A C 1
ATOM 596 O O . GLU A 1 76 ? 10.837 -1.950 -52.048 1.00 70.88 76 GLU A O 1
ATOM 601 N N . ALA A 1 77 ? 11.968 -0.608 -50.648 1.00 64.88 77 ALA A N 1
ATOM 602 C CA . ALA A 1 77 ? 12.900 -1.636 -50.183 1.00 64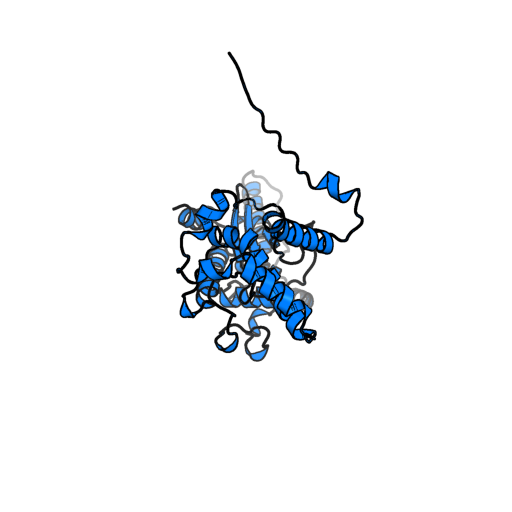.88 77 ALA A CA 1
ATOM 603 C C . ALA A 1 77 ? 12.203 -2.740 -49.361 1.00 64.88 77 ALA A C 1
ATOM 605 O O . ALA A 1 77 ? 12.560 -3.913 -49.484 1.00 64.88 77 ALA A O 1
ATOM 606 N N . GLU A 1 78 ? 11.172 -2.395 -48.584 1.00 57.41 78 GLU A N 1
ATOM 607 C CA . GLU A 1 78 ? 10.357 -3.338 -47.800 1.00 57.41 78 GLU A CA 1
ATOM 608 C C . GLU A 1 78 ? 9.512 -4.266 -48.696 1.00 57.41 78 GLU A C 1
ATOM 610 O O . GLU A 1 78 ? 9.310 -5.441 -48.387 1.00 57.41 78 GLU A O 1
ATOM 615 N N . GLN A 1 79 ? 9.062 -3.783 -49.861 1.00 61.72 79 GLN A N 1
ATOM 616 C CA . GLN A 1 79 ? 8.292 -4.593 -50.817 1.00 61.72 79 GLN A CA 1
ATOM 617 C C . GLN A 1 79 ? 9.147 -5.613 -51.588 1.00 61.72 79 GLN A C 1
ATOM 619 O O . GLN A 1 79 ? 8.598 -6.567 -52.145 1.00 61.72 79 GLN A O 1
ATOM 624 N N . ALA A 1 80 ? 10.473 -5.444 -51.612 1.00 61.56 80 ALA A N 1
ATOM 625 C CA . ALA A 1 80 ? 11.393 -6.284 -52.379 1.00 61.56 80 ALA A CA 1
ATOM 626 C C . ALA A 1 80 ? 12.019 -7.445 -51.578 1.00 61.56 80 ALA A C 1
ATOM 628 O O . ALA A 1 80 ? 12.598 -8.353 -52.180 1.00 61.56 80 ALA A O 1
ATOM 629 N N . ALA A 1 81 ? 11.910 -7.460 -50.245 1.00 48.81 81 ALA A N 1
ATOM 630 C CA . ALA A 1 81 ? 12.559 -8.464 -49.403 1.00 48.81 81 ALA A CA 1
ATOM 631 C C . ALA A 1 81 ? 11.583 -9.570 -48.940 1.00 48.81 81 ALA A C 1
ATOM 633 O O . ALA A 1 81 ? 10.512 -9.272 -48.404 1.00 48.81 81 ALA A O 1
ATOM 634 N N . PRO A 1 82 ? 11.927 -10.869 -49.074 1.00 47.78 82 PRO A N 1
ATOM 635 C CA . PRO A 1 82 ? 11.178 -11.945 -48.436 1.00 47.78 82 PRO A CA 1
ATOM 636 C C . PRO A 1 82 ? 11.477 -11.945 -46.930 1.00 47.78 82 PRO A C 1
ATOM 638 O O . PRO A 1 82 ? 12.297 -12.713 -46.435 1.00 47.78 82 PRO A O 1
ATOM 641 N N . GLU A 1 83 ? 10.834 -11.045 -46.196 1.00 56.84 83 GLU A N 1
ATOM 642 C CA . GLU A 1 83 ? 11.016 -10.922 -44.753 1.00 56.84 83 GLU A CA 1
ATOM 643 C C . GLU A 1 83 ? 10.443 -12.130 -44.005 1.00 56.84 83 GLU A C 1
ATOM 645 O O . GLU A 1 83 ? 9.304 -12.571 -44.227 1.00 56.84 83 GLU A O 1
ATOM 650 N N . THR A 1 84 ? 11.227 -12.645 -43.063 1.00 69.06 84 THR A N 1
ATOM 651 C CA . THR A 1 84 ? 10.782 -13.678 -42.131 1.00 69.06 84 THR A CA 1
ATOM 652 C C . THR A 1 84 ? 9.701 -13.114 -41.204 1.00 69.06 84 THR A C 1
ATOM 654 O O . THR A 1 84 ? 9.667 -11.927 -40.879 1.00 69.06 84 THR A O 1
ATOM 657 N N . LYS A 1 85 ? 8.774 -13.969 -40.750 1.00 67.75 85 LYS A N 1
ATOM 658 C CA . LYS A 1 85 ? 7.655 -13.556 -39.876 1.00 67.75 85 LYS A CA 1
ATOM 659 C C . LYS A 1 85 ? 8.115 -12.823 -38.604 1.00 67.75 85 LYS A C 1
ATOM 661 O O . LYS A 1 85 ? 7.386 -11.967 -38.113 1.00 67.75 85 LYS A O 1
ATOM 666 N N . GLU A 1 86 ? 9.311 -13.136 -38.109 1.00 67.12 86 GLU A N 1
ATOM 667 C CA . GLU A 1 86 ? 9.918 -12.500 -36.934 1.00 67.12 86 GLU A CA 1
ATOM 668 C C . GLU A 1 86 ? 10.289 -11.031 -37.179 1.00 67.12 86 GLU A C 1
ATOM 670 O O . GLU A 1 86 ? 10.017 -10.189 -36.324 1.00 67.12 86 GLU A O 1
ATOM 675 N N . GLN A 1 87 ? 10.819 -10.694 -38.361 1.00 67.38 87 GLN A N 1
ATOM 676 C CA . GLN A 1 87 ? 11.158 -9.311 -38.724 1.00 67.38 87 GLN A CA 1
ATOM 677 C C . GLN A 1 87 ? 9.905 -8.438 -38.806 1.00 67.38 87 GLN A C 1
ATOM 679 O O . GLN A 1 87 ? 9.859 -7.358 -38.216 1.00 67.38 87 GLN A O 1
ATOM 684 N N . LYS A 1 88 ? 8.834 -8.966 -39.415 1.00 71.50 88 LYS A N 1
ATOM 685 C CA . LYS A 1 88 ? 7.529 -8.291 -39.445 1.00 71.50 88 LYS A CA 1
ATOM 686 C C . LYS A 1 88 ? 6.990 -8.059 -38.042 1.00 71.50 88 LYS A C 1
ATOM 688 O O . LYS A 1 88 ? 6.513 -6.969 -37.741 1.00 71.50 88 LYS A O 1
ATOM 693 N N . GLN A 1 89 ? 7.060 -9.061 -37.167 1.00 71.50 89 GLN A N 1
ATOM 694 C CA . GLN A 1 89 ? 6.554 -8.926 -35.803 1.00 71.50 89 GLN A CA 1
ATOM 695 C C . GLN A 1 89 ? 7.324 -7.861 -35.008 1.00 71.50 89 GLN A C 1
ATOM 697 O O . GLN A 1 89 ? 6.681 -7.048 -34.347 1.00 71.50 89 GLN A O 1
ATOM 702 N N . GLY A 1 90 ? 8.655 -7.813 -35.144 1.00 73.75 90 GLY A N 1
ATOM 703 C CA . GLY A 1 90 ? 9.511 -6.792 -34.532 1.00 73.75 90 GLY A CA 1
ATOM 704 C C . GLY A 1 90 ? 9.211 -5.372 -35.022 1.00 73.75 90 GLY A C 1
ATOM 705 O O . GLY A 1 90 ? 9.076 -4.453 -34.211 1.00 73.75 90 GLY A O 1
ATOM 706 N N . PHE A 1 91 ? 9.022 -5.198 -36.332 1.00 73.25 91 PHE A N 1
ATOM 707 C CA . PHE A 1 91 ? 8.648 -3.912 -36.922 1.00 73.25 91 PHE A CA 1
ATOM 708 C C . PHE A 1 91 ? 7.288 -3.421 -36.418 1.00 73.25 91 PHE A C 1
ATOM 710 O O . PHE A 1 91 ? 7.172 -2.277 -35.987 1.00 73.25 91 PHE A O 1
ATOM 717 N N . TRP A 1 92 ? 6.265 -4.283 -36.384 1.00 75.69 92 TRP A N 1
ATOM 718 C CA . TRP A 1 92 ? 4.945 -3.890 -35.879 1.00 75.69 92 TRP A CA 1
ATOM 719 C C . TRP A 1 92 ? 4.961 -3.553 -34.389 1.00 75.69 92 TRP A C 1
ATOM 721 O O . TRP A 1 92 ? 4.262 -2.627 -33.992 1.00 75.69 92 TRP A O 1
ATOM 731 N N . THR A 1 93 ? 5.745 -4.257 -33.565 1.00 70.56 93 THR A N 1
ATOM 732 C CA . THR A 1 93 ? 5.910 -3.885 -32.150 1.00 70.56 93 THR A CA 1
ATOM 733 C C . THR A 1 93 ? 6.622 -2.551 -31.993 1.00 70.56 93 THR A C 1
ATOM 735 O O . THR A 1 93 ? 6.159 -1.717 -31.223 1.00 70.56 93 THR A O 1
ATOM 738 N N . TRP A 1 94 ? 7.683 -2.311 -32.767 1.00 81.00 94 TRP A N 1
ATOM 739 C CA . TRP A 1 94 ? 8.395 -1.035 -32.761 1.00 81.00 94 TRP A CA 1
ATOM 740 C C . TRP A 1 94 ? 7.493 0.119 -33.212 1.00 81.00 94 TRP A C 1
ATOM 742 O O . TRP A 1 94 ? 7.484 1.183 -32.597 1.00 81.00 94 TRP A O 1
ATOM 752 N N . LEU A 1 95 ? 6.695 -0.090 -34.261 1.00 71.81 95 LEU A N 1
ATOM 753 C CA . LEU A 1 95 ? 5.808 0.930 -34.813 1.00 71.81 95 LEU A CA 1
ATOM 754 C C . LEU A 1 95 ? 4.626 1.206 -33.876 1.00 71.81 95 LEU A C 1
ATOM 756 O O . LEU A 1 95 ? 4.246 2.363 -33.711 1.00 71.81 95 LEU A O 1
ATOM 760 N N . ASP A 1 96 ? 4.083 0.182 -33.210 1.00 73.12 96 ASP A N 1
ATOM 761 C CA . ASP A 1 96 ? 3.057 0.329 -32.168 1.00 73.12 96 ASP A CA 1
ATOM 762 C C . ASP A 1 96 ? 3.609 1.078 -30.945 1.00 73.12 96 ASP A C 1
ATOM 764 O O . ASP A 1 96 ? 2.977 2.021 -30.479 1.00 73.12 96 ASP A O 1
ATOM 768 N N . GLU A 1 97 ? 4.822 0.752 -30.483 1.00 66.06 97 GLU A N 1
ATOM 769 C CA . GLU A 1 97 ? 5.506 1.476 -29.400 1.00 66.06 97 GLU A CA 1
ATOM 770 C C . GLU A 1 97 ? 5.779 2.934 -29.777 1.00 66.06 97 GLU A C 1
ATOM 772 O O . GLU A 1 97 ? 5.460 3.838 -29.009 1.00 66.06 97 GLU A O 1
ATOM 777 N N . THR A 1 98 ? 6.291 3.182 -30.983 1.00 69.88 98 THR A N 1
ATOM 778 C CA . THR A 1 98 ? 6.593 4.532 -31.480 1.00 69.88 98 THR A CA 1
ATOM 779 C C . THR A 1 98 ? 5.318 5.362 -31.645 1.00 69.88 98 THR A C 1
ATOM 781 O O . THR A 1 98 ? 5.278 6.536 -31.279 1.00 69.88 98 THR A O 1
ATOM 784 N N . THR A 1 99 ? 4.240 4.757 -32.152 1.00 70.94 99 THR A N 1
ATOM 785 C CA . THR A 1 99 ? 2.940 5.425 -32.314 1.00 70.94 99 THR A CA 1
ATOM 786 C C . THR A 1 99 ? 2.294 5.694 -30.956 1.00 70.94 99 THR A C 1
ATOM 788 O O . THR A 1 99 ? 1.802 6.797 -30.710 1.00 70.94 99 THR A O 1
ATOM 791 N N . TRP A 1 100 ? 2.330 4.724 -30.041 1.00 67.62 100 TRP A N 1
ATOM 792 C CA . TRP A 1 100 ? 1.860 4.900 -28.671 1.00 67.62 100 TRP A CA 1
ATOM 793 C C . TRP A 1 100 ? 2.623 6.025 -27.967 1.00 67.62 100 TRP A C 1
ATOM 795 O O . TRP A 1 100 ? 2.006 6.905 -27.364 1.00 67.62 100 TRP A O 1
ATOM 805 N N . ASP A 1 101 ? 3.946 6.072 -28.118 1.00 64.62 101 ASP A N 1
ATOM 806 C CA . ASP A 1 101 ? 4.792 7.080 -27.489 1.00 64.62 101 ASP A CA 1
ATOM 807 C C . ASP A 1 101 ? 4.534 8.497 -28.039 1.00 64.62 101 ASP A C 1
ATOM 809 O O . ASP A 1 101 ? 4.479 9.476 -27.285 1.00 64.62 101 ASP A O 1
ATOM 813 N N . LEU A 1 102 ? 4.271 8.608 -29.347 1.00 67.69 102 LEU A N 1
ATOM 814 C CA . LEU A 1 102 ? 3.954 9.871 -30.017 1.00 67.69 102 LEU A CA 1
ATOM 815 C C . LEU A 1 102 ? 2.611 10.468 -29.555 1.00 67.69 102 LEU A C 1
ATOM 817 O O . LEU A 1 102 ? 2.506 11.686 -29.380 1.00 67.69 102 LEU A O 1
ATOM 821 N N . PHE A 1 103 ? 1.582 9.634 -29.361 1.00 60.66 103 PHE A N 1
ATOM 822 C CA . PHE A 1 103 ? 0.210 10.094 -29.100 1.00 60.66 103 PHE A CA 1
ATOM 823 C C . PHE A 1 103 ? -0.210 10.046 -27.622 1.00 60.66 103 PHE A C 1
ATOM 825 O O . PHE A 1 103 ? -0.916 10.951 -27.167 1.00 60.66 103 PHE A O 1
ATOM 832 N N . GLN A 1 104 ? 0.210 9.027 -26.868 1.00 57.12 104 GLN A N 1
ATOM 833 C CA . GLN A 1 104 ? -0.131 8.839 -25.450 1.00 57.12 104 GLN A CA 1
ATOM 834 C C . GLN A 1 104 ? 1.088 9.015 -24.541 1.00 57.12 104 GLN A C 1
ATOM 836 O O . GLN A 1 104 ? 1.012 9.789 -23.584 1.00 57.12 104 GLN A O 1
ATOM 841 N N . GLY A 1 105 ? 2.233 8.425 -24.896 1.00 54.41 105 GLY A N 1
ATOM 842 C CA . GLY A 1 105 ? 3.448 8.460 -24.078 1.00 54.41 105 GLY A CA 1
ATOM 843 C C . GLY A 1 105 ? 3.973 9.870 -23.804 1.00 54.41 105 GLY A C 1
ATOM 844 O O . GLY A 1 105 ? 4.507 10.131 -22.730 1.00 54.41 105 GLY A O 1
ATOM 845 N N . ARG A 1 106 ? 3.763 10.840 -24.705 1.00 56.72 106 ARG A N 1
ATOM 846 C CA . ARG A 1 106 ? 4.129 12.248 -24.452 1.00 56.72 106 ARG A CA 1
ATOM 847 C C . ARG A 1 106 ? 3.259 12.919 -23.385 1.00 56.72 106 ARG A C 1
ATOM 849 O O . ARG A 1 106 ? 3.771 13.734 -22.627 1.00 56.72 106 ARG A O 1
ATOM 856 N N . LYS A 1 107 ? 1.961 12.597 -23.315 1.00 52.91 107 LYS A N 1
ATOM 857 C CA . LYS A 1 107 ? 1.082 13.082 -22.238 1.00 52.91 107 LYS A CA 1
ATOM 858 C C . LYS A 1 107 ? 1.398 12.352 -20.943 1.00 52.91 107 LYS A C 1
ATOM 860 O O . LYS A 1 107 ? 1.562 13.003 -19.922 1.00 52.91 107 LYS A O 1
ATOM 865 N N . GLU A 1 108 ? 1.547 11.034 -20.986 1.00 56.31 108 GLU A N 1
ATOM 866 C CA . GLU A 1 108 ? 1.865 10.241 -19.798 1.00 56.31 108 GLU A CA 1
ATOM 867 C C . GLU A 1 108 ? 3.221 10.616 -19.195 1.00 56.31 108 GLU A C 1
ATOM 869 O O . GLU A 1 108 ? 3.294 10.782 -17.988 1.00 56.31 108 GLU A O 1
ATOM 874 N N . ARG A 1 109 ? 4.249 10.926 -19.997 1.00 59.97 109 ARG A N 1
ATOM 875 C CA . ARG A 1 109 ? 5.535 11.453 -19.496 1.00 59.97 109 ARG A CA 1
ATOM 876 C C . ARG A 1 109 ? 5.434 12.819 -18.812 1.00 59.97 109 ARG A C 1
ATOM 878 O O . ARG A 1 109 ? 6.290 13.138 -17.995 1.00 59.97 109 ARG A O 1
ATOM 885 N N . ILE A 1 110 ? 4.420 13.627 -19.130 1.00 58.81 110 ILE A N 1
ATOM 886 C CA . ILE A 1 110 ? 4.170 14.899 -18.431 1.00 58.81 110 ILE A CA 1
ATOM 887 C C . ILE A 1 110 ? 3.559 14.634 -17.047 1.00 58.81 110 ILE A C 1
ATOM 889 O O . ILE A 1 110 ? 3.894 15.328 -16.092 1.00 58.81 110 ILE A O 1
ATOM 893 N N . TRP A 1 111 ? 2.685 13.631 -16.931 1.00 52.41 111 TRP A N 1
ATOM 894 C CA . TRP A 1 111 ? 1.947 13.332 -15.695 1.00 52.41 111 TRP A CA 1
ATOM 895 C C . TRP A 1 111 ? 2.648 12.309 -14.784 1.00 52.41 111 TRP A C 1
ATOM 897 O O . TRP A 1 111 ? 2.470 12.341 -13.569 1.00 52.41 111 TRP A O 1
ATOM 907 N N . ALA A 1 112 ? 3.474 11.440 -15.356 1.00 64.12 112 ALA A N 1
ATOM 908 C CA . ALA A 1 112 ? 4.271 10.411 -14.703 1.00 64.12 112 ALA A CA 1
ATOM 909 C C . ALA A 1 112 ? 5.642 10.323 -15.405 1.00 64.12 112 ALA A C 1
ATOM 911 O O . ALA A 1 112 ? 5.909 9.370 -16.141 1.00 64.12 112 ALA A O 1
ATOM 912 N N . PRO A 1 113 ? 6.509 11.344 -15.248 1.00 68.38 113 PRO A N 1
ATOM 913 C CA . PRO A 1 113 ? 7.858 11.286 -15.796 1.00 68.38 113 PRO A CA 1
ATOM 914 C C . PRO A 1 113 ? 8.590 10.073 -15.223 1.00 68.38 113 PRO A C 1
ATOM 916 O O . PRO A 1 113 ? 8.415 9.747 -14.049 1.00 68.38 113 PRO A O 1
ATOM 919 N N . ASP A 1 114 ? 9.416 9.422 -16.041 1.00 75.88 114 ASP A N 1
ATOM 920 C CA . ASP A 1 114 ? 10.296 8.360 -15.562 1.00 75.88 114 ASP A CA 1
ATOM 921 C C . ASP A 1 114 ? 11.276 8.958 -14.540 1.00 75.88 114 ASP A C 1
ATOM 923 O O . ASP A 1 114 ? 12.142 9.764 -14.895 1.00 75.88 114 ASP A O 1
ATOM 927 N N . ARG A 1 115 ? 11.090 8.619 -13.259 1.00 77.38 115 ARG A N 1
ATOM 928 C CA . ARG A 1 115 ? 11.885 9.142 -12.137 1.00 77.38 115 ARG A CA 1
ATOM 929 C C . ARG A 1 115 ? 13.128 8.299 -11.880 1.00 77.38 115 ARG A C 1
ATOM 931 O O . ARG A 1 115 ? 13.872 8.584 -10.941 1.00 77.38 115 ARG A O 1
ATOM 938 N N . ARG A 1 116 ? 13.357 7.272 -12.701 1.00 83.69 116 ARG A N 1
ATOM 939 C CA . ARG A 1 116 ? 14.536 6.424 -12.590 1.00 83.69 116 ARG A CA 1
ATOM 940 C C . ARG A 1 116 ? 15.801 7.205 -12.968 1.00 83.69 116 ARG A C 1
ATOM 942 O O . ARG A 1 116 ? 15.763 7.998 -13.927 1.00 83.69 116 ARG A O 1
ATOM 949 N N . PRO A 1 117 ? 16.911 6.969 -12.245 1.00 86.12 117 PRO A N 1
ATOM 950 C CA . PRO A 1 117 ? 18.249 7.376 -12.662 1.00 86.12 117 PRO A CA 1
ATOM 951 C C . PRO A 1 117 ? 18.527 6.965 -14.113 1.00 86.12 117 PRO A C 1
ATOM 953 O O . PRO A 1 117 ? 18.015 5.946 -14.574 1.00 86.12 117 PRO A O 1
ATOM 956 N N . GLU A 1 118 ? 19.290 7.767 -14.861 1.00 84.00 118 GLU A N 1
ATOM 957 C CA . GLU A 1 118 ? 19.497 7.547 -16.304 1.00 84.00 118 GLU A CA 1
ATOM 958 C C . GLU A 1 118 ? 20.135 6.190 -16.629 1.00 84.00 118 GLU A C 1
ATOM 960 O O . GLU A 1 118 ? 19.833 5.607 -17.667 1.00 84.00 118 GLU A O 1
ATOM 965 N N . ASP A 1 119 ? 20.960 5.675 -15.723 1.00 85.81 119 ASP A N 1
ATOM 966 C CA . ASP A 1 119 ? 21.631 4.377 -15.773 1.00 85.81 119 ASP A CA 1
ATOM 967 C C . ASP A 1 119 ? 20.697 3.183 -15.515 1.00 85.81 119 ASP A C 1
ATOM 969 O O . ASP A 1 119 ? 20.984 2.071 -15.957 1.00 85.81 119 ASP A O 1
ATOM 973 N N . GLU A 1 120 ? 19.552 3.410 -14.870 1.00 82.06 120 GLU A N 1
ATOM 974 C CA . GLU A 1 120 ? 18.533 2.390 -14.585 1.00 82.06 120 GLU A CA 1
ATOM 975 C C . GLU A 1 120 ? 17.299 2.499 -15.500 1.00 82.06 120 GLU A C 1
ATOM 977 O O . GLU A 1 120 ? 16.303 1.780 -15.338 1.00 82.06 120 GLU A O 1
ATOM 982 N N . ARG A 1 121 ? 17.339 3.391 -16.499 1.00 82.44 121 ARG A N 1
ATOM 983 C CA . ARG A 1 121 ? 16.287 3.489 -17.515 1.00 82.44 121 ARG A CA 1
ATOM 984 C C . ARG A 1 121 ? 16.397 2.331 -18.496 1.00 82.44 121 ARG A C 1
ATOM 986 O O . ARG A 1 121 ? 17.410 2.140 -19.158 1.00 82.44 121 ARG A O 1
ATOM 993 N N . GLY A 1 122 ? 15.305 1.589 -18.643 1.00 79.00 122 GLY A N 1
ATOM 994 C CA . GLY A 1 122 ? 15.222 0.479 -19.587 1.00 79.00 122 GLY A CA 1
ATOM 995 C C . GLY A 1 122 ? 14.397 -0.690 -19.057 1.00 79.00 122 GLY A C 1
ATOM 996 O O . GLY A 1 122 ? 13.614 -0.518 -18.112 1.00 79.00 122 GLY A O 1
ATOM 997 N N . PRO A 1 123 ? 14.533 -1.873 -19.684 1.00 81.06 123 PRO A N 1
ATOM 998 C CA . PRO A 1 123 ? 13.954 -3.109 -19.181 1.00 81.06 123 PRO A CA 1
ATOM 999 C C . PRO A 1 123 ? 14.445 -3.388 -17.761 1.00 81.06 123 PRO A C 1
ATOM 1001 O O . PRO A 1 123 ? 15.637 -3.306 -17.482 1.00 81.06 123 PRO A O 1
ATOM 1004 N N . PHE A 1 124 ? 13.517 -3.729 -16.872 1.00 83.38 124 PHE A N 1
ATOM 1005 C CA . PHE A 1 124 ? 13.843 -4.024 -15.483 1.00 83.38 124 PHE A CA 1
ATOM 1006 C C . PHE A 1 124 ? 14.674 -5.311 -15.368 1.00 83.38 124 PHE A C 1
ATOM 1008 O O . PHE A 1 124 ? 14.283 -6.360 -15.893 1.00 83.38 124 PHE A O 1
ATOM 1015 N N . ASP A 1 125 ? 15.800 -5.235 -14.661 1.00 85.94 125 ASP A N 1
ATOM 1016 C CA . ASP A 1 125 ? 16.686 -6.370 -14.415 1.00 85.94 125 ASP A CA 1
ATOM 1017 C C . ASP A 1 125 ? 16.272 -7.116 -13.140 1.00 85.94 125 ASP A C 1
ATOM 1019 O O . ASP A 1 125 ? 16.603 -6.725 -12.022 1.00 85.94 125 ASP A O 1
ATOM 1023 N N . LYS A 1 126 ? 15.556 -8.232 -13.315 1.00 86.19 126 LYS A N 1
ATOM 1024 C CA . LYS A 1 126 ? 15.077 -9.065 -12.201 1.00 86.19 126 LYS A CA 1
ATOM 1025 C C . LYS A 1 126 ? 16.201 -9.703 -11.384 1.00 86.19 126 LYS A C 1
ATOM 1027 O O . LYS A 1 126 ? 15.969 -10.074 -10.239 1.00 86.19 126 LYS A O 1
ATOM 1032 N N . SER A 1 127 ? 17.401 -9.856 -11.950 1.00 85.62 127 SER A N 1
ATOM 1033 C CA . SER A 1 127 ? 18.509 -10.534 -11.265 1.00 85.62 127 SER A CA 1
ATOM 1034 C C . SER A 1 127 ? 19.050 -9.737 -10.078 1.00 85.62 127 SER A C 1
ATOM 1036 O O . SER A 1 127 ? 19.547 -10.321 -9.119 1.00 85.62 127 SER A O 1
ATOM 1038 N N . LYS A 1 128 ? 18.896 -8.411 -10.118 1.00 86.81 128 LYS A N 1
ATOM 1039 C CA . LYS A 1 128 ? 19.323 -7.487 -9.060 1.00 86.81 128 LYS A CA 1
ATOM 1040 C C . LYS A 1 128 ? 18.263 -7.279 -7.981 1.00 86.81 128 LYS A C 1
ATOM 1042 O O . LYS A 1 128 ? 18.488 -6.506 -7.056 1.00 86.81 128 LYS A O 1
ATOM 1047 N N . SER A 1 129 ? 17.117 -7.943 -8.111 1.00 88.94 129 SER A N 1
ATOM 1048 C CA . SER A 1 129 ? 15.963 -7.662 -7.278 1.00 88.94 129 SER A CA 1
ATOM 1049 C C . SER A 1 129 ? 15.983 -8.387 -5.937 1.00 88.94 129 SER A C 1
ATOM 1051 O O . SER A 1 129 ? 16.286 -9.583 -5.854 1.00 88.94 129 SER A O 1
ATOM 1053 N N . SER A 1 130 ? 15.613 -7.649 -4.893 1.00 90.75 130 SER A N 1
ATOM 1054 C CA . SER A 1 130 ? 15.389 -8.154 -3.538 1.00 90.75 130 SER A CA 1
ATOM 1055 C C . SER A 1 130 ? 14.028 -8.840 -3.381 1.00 90.75 130 SER A C 1
ATOM 1057 O O . SER A 1 130 ? 13.849 -9.667 -2.485 1.00 90.75 130 SER A O 1
ATOM 1059 N N . LEU A 1 131 ? 13.085 -8.529 -4.272 1.00 90.88 131 LEU A N 1
ATOM 1060 C CA . LEU A 1 131 ? 11.752 -9.120 -4.312 1.00 90.88 131 LEU A CA 1
ATOM 1061 C C . LEU A 1 131 ? 11.780 -10.574 -4.806 1.00 90.88 131 LEU A C 1
ATOM 1063 O O . LEU A 1 131 ? 12.691 -11.001 -5.528 1.00 90.88 131 LEU A O 1
ATOM 1067 N N . SER A 1 132 ? 10.766 -11.346 -4.419 1.00 89.44 132 SER A N 1
ATOM 1068 C CA . SER A 1 132 ? 10.661 -12.767 -4.754 1.00 89.44 132 SER A CA 1
ATOM 1069 C C . SER A 1 132 ? 10.446 -13.010 -6.251 1.00 89.44 132 SER A C 1
ATOM 1071 O O . SER A 1 132 ? 10.992 -13.958 -6.807 1.00 89.44 132 SER A O 1
ATOM 1073 N N . TRP A 1 133 ? 9.674 -12.155 -6.932 1.00 86.50 133 TRP A N 1
ATOM 1074 C CA . TRP A 1 133 ? 9.204 -12.361 -8.312 1.00 86.50 133 TRP A CA 1
ATOM 1075 C C . TRP A 1 133 ? 8.533 -13.722 -8.546 1.00 86.50 133 TRP A C 1
ATOM 1077 O O . TRP A 1 133 ? 8.539 -14.230 -9.671 1.00 86.50 133 TRP A O 1
ATOM 1087 N N . GLY A 1 134 ? 7.928 -14.293 -7.501 1.00 80.44 134 GLY A N 1
ATOM 1088 C CA . GLY A 1 134 ? 7.310 -15.619 -7.534 1.00 80.44 134 GLY A CA 1
ATOM 1089 C C . GLY A 1 134 ? 8.279 -16.773 -7.295 1.00 80.44 134 GLY A C 1
ATOM 1090 O O . GLY A 1 134 ? 7.895 -17.924 -7.471 1.00 80.44 134 GLY A O 1
ATOM 1091 N N . ASP A 1 135 ? 9.516 -16.481 -6.900 1.00 82.69 135 ASP A N 1
ATOM 1092 C CA . ASP A 1 135 ? 10.427 -17.474 -6.349 1.00 82.69 135 ASP A CA 1
ATOM 1093 C C . ASP A 1 135 ? 10.039 -17.771 -4.895 1.00 82.69 135 ASP A C 1
ATOM 1095 O O . ASP A 1 135 ? 10.283 -16.964 -3.994 1.00 82.69 135 ASP A O 1
ATOM 1099 N N . GLU A 1 136 ? 9.427 -18.935 -4.672 1.00 74.75 136 GLU A N 1
ATOM 1100 C CA . GLU A 1 136 ? 8.987 -19.383 -3.346 1.00 74.75 136 GLU A CA 1
ATOM 1101 C C . GLU A 1 136 ? 10.137 -19.437 -2.332 1.00 74.75 136 GLU A C 1
ATOM 1103 O O . GLU A 1 136 ? 9.912 -19.229 -1.145 1.00 74.75 136 GLU A O 1
ATOM 1108 N N . SER A 1 137 ? 11.384 -19.624 -2.785 1.00 71.19 137 SER A N 1
ATOM 1109 C CA . SER A 1 137 ? 12.551 -19.666 -1.895 1.00 71.19 137 SER A CA 1
ATOM 1110 C C . SER A 1 137 ? 12.876 -18.324 -1.230 1.00 71.19 137 SER A C 1
ATOM 1112 O O . SER A 1 137 ? 13.592 -18.288 -0.229 1.00 71.19 137 SER A O 1
ATOM 1114 N N . LYS A 1 138 ? 12.357 -17.219 -1.778 1.00 73.25 138 LYS A N 1
ATOM 1115 C CA . LYS A 1 138 ? 12.539 -15.856 -1.263 1.00 73.25 138 LYS A CA 1
ATOM 1116 C C . LYS A 1 138 ? 11.329 -15.339 -0.483 1.00 73.25 138 LYS A C 1
ATOM 1118 O O . LYS A 1 138 ? 11.373 -14.202 -0.012 1.00 73.25 138 LYS A O 1
ATOM 1123 N N . LEU A 1 139 ? 10.250 -16.118 -0.399 1.00 76.25 139 LEU A N 1
ATOM 1124 C CA . LEU A 1 139 ? 9.046 -15.735 0.329 1.00 76.25 139 LEU A CA 1
ATOM 1125 C C . LEU A 1 139 ? 9.222 -16.037 1.816 1.00 76.25 139 LEU A C 1
ATOM 1127 O O . LEU A 1 139 ? 9.527 -17.163 2.200 1.00 76.25 139 LEU A O 1
ATOM 1131 N N . ASP A 1 140 ? 8.967 -15.042 2.663 1.00 73.19 140 ASP A N 1
ATOM 1132 C CA . ASP A 1 140 ? 8.851 -15.284 4.097 1.00 73.19 140 ASP A CA 1
ATOM 1133 C C . ASP A 1 140 ? 7.546 -16.046 4.362 1.00 73.19 140 ASP A C 1
ATOM 1135 O O . ASP A 1 140 ? 6.451 -15.492 4.243 1.00 73.19 140 ASP A O 1
ATOM 1139 N N . GLU A 1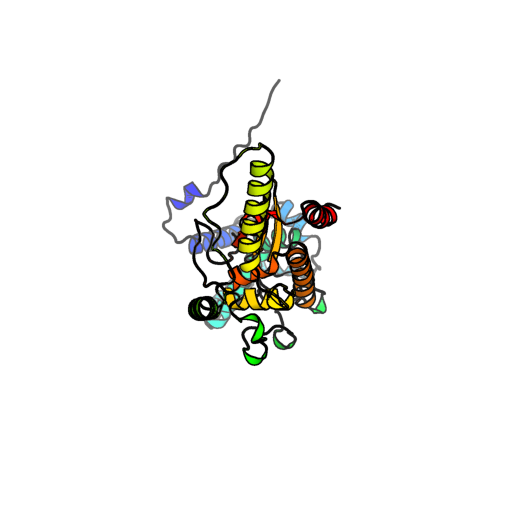 141 ? 7.650 -17.320 4.751 1.00 71.94 141 GLU A N 1
ATOM 1140 C CA . GLU A 1 141 ? 6.499 -18.193 5.051 1.00 71.94 141 GLU A CA 1
ATOM 1141 C C . GLU A 1 141 ? 5.534 -17.582 6.084 1.00 71.94 141 GLU A C 1
ATOM 1143 O O . GLU A 1 141 ? 4.332 -17.849 6.070 1.00 71.94 141 GLU A O 1
ATOM 1148 N N . GLN A 1 142 ? 6.044 -16.714 6.961 1.00 70.69 142 GLN A N 1
ATOM 1149 C CA . GLN A 1 142 ? 5.259 -16.025 7.984 1.00 70.69 142 GLN A CA 1
ATOM 1150 C C . GLN A 1 142 ? 4.252 -15.021 7.395 1.00 70.69 142 GLN A C 1
ATOM 1152 O O . GLN A 1 142 ? 3.225 -14.759 8.015 1.00 70.69 142 GLN A O 1
ATOM 1157 N N . LEU A 1 143 ? 4.481 -14.508 6.181 1.00 74.69 143 LEU A N 1
ATOM 1158 C CA . LEU A 1 143 ? 3.611 -13.507 5.549 1.00 74.69 143 LEU A CA 1
ATOM 1159 C C . LEU A 1 143 ? 2.247 -14.049 5.141 1.00 74.69 143 LEU A C 1
ATOM 1161 O O . LEU A 1 143 ? 1.261 -13.310 5.147 1.00 74.69 143 LEU A O 1
ATOM 1165 N N . PHE A 1 144 ? 2.189 -15.332 4.793 1.00 75.69 144 PHE A N 1
ATOM 1166 C CA . PHE A 1 144 ? 0.980 -15.984 4.292 1.00 75.69 144 PHE A CA 1
ATOM 1167 C C . PHE A 1 144 ? 0.224 -16.746 5.374 1.00 75.69 144 PHE A C 1
ATOM 1169 O O . PHE A 1 144 ? -0.731 -17.465 5.070 1.00 75.69 144 PHE A O 1
ATOM 1176 N N . ARG A 1 145 ? 0.617 -16.579 6.643 1.00 76.06 145 ARG A N 1
ATOM 1177 C CA . ARG A 1 145 ? -0.139 -17.133 7.757 1.00 76.06 145 ARG A CA 1
ATOM 1178 C C . ARG A 1 145 ? -1.544 -16.507 7.765 1.00 76.06 145 ARG A C 1
ATOM 1180 O O . ARG A 1 145 ? -1.665 -15.280 7.772 1.00 76.06 145 ARG A O 1
ATOM 1187 N N . PRO A 1 146 ? -2.617 -17.317 7.757 1.00 65.31 146 PRO A N 1
ATOM 1188 C CA . PRO A 1 146 ? -3.966 -16.787 7.881 1.00 65.31 146 PRO A CA 1
ATOM 1189 C C . PRO A 1 146 ? -4.113 -16.041 9.213 1.00 65.31 146 PRO A C 1
ATOM 1191 O O . PRO A 1 146 ? -3.804 -16.577 10.270 1.00 65.31 146 PRO A O 1
ATOM 1194 N N . LEU A 1 147 ? -4.589 -14.793 9.142 1.00 62.94 147 LEU A N 1
ATOM 1195 C CA . LEU A 1 147 ? -4.762 -13.905 10.304 1.00 62.94 147 LEU A CA 1
ATOM 1196 C C . LEU A 1 147 ? -5.903 -14.328 11.233 1.00 62.94 147 LEU A C 1
ATOM 1198 O O . LEU A 1 147 ? -5.977 -13.866 12.367 1.00 62.94 147 LEU A O 1
ATOM 1202 N N . ALA A 1 148 ? -6.820 -15.159 10.741 1.00 55.22 148 ALA A N 1
ATOM 1203 C CA . ALA A 1 148 ? -7.893 -15.699 11.553 1.00 55.22 148 ALA A CA 1
ATOM 1204 C C . ALA A 1 148 ? -7.478 -17.077 12.080 1.00 55.22 148 ALA A C 1
ATOM 1206 O O . ALA A 1 148 ? -7.042 -17.903 11.268 1.00 55.22 148 ALA A O 1
ATOM 1207 N N . PRO A 1 149 ? -7.686 -17.373 13.377 1.00 52.59 149 PRO A N 1
ATOM 1208 C CA . PRO A 1 149 ? -7.709 -18.755 13.817 1.00 52.59 149 PRO A CA 1
ATOM 1209 C C . PRO A 1 149 ? -8.729 -19.499 12.955 1.00 52.59 149 PRO A C 1
ATOM 1211 O O . PRO A 1 149 ? -9.843 -19.017 12.710 1.00 52.59 149 PRO A O 1
ATOM 1214 N N . SER A 1 150 ? -8.334 -20.660 12.448 1.00 46.81 150 SER A N 1
ATOM 1215 C CA . SER A 1 150 ? -9.240 -21.561 11.745 1.00 46.81 150 SER A CA 1
ATOM 1216 C C . SER A 1 150 ? -10.517 -21.752 12.576 1.00 46.81 150 SER A C 1
ATOM 1218 O O . SER A 1 150 ? -10.492 -21.703 13.809 1.00 46.81 150 SER A O 1
ATOM 1220 N N . GLN A 1 151 ? -11.668 -21.982 11.934 1.00 51.81 151 GLN A N 1
ATOM 1221 C CA . GLN A 1 151 ? -12.905 -22.263 12.680 1.00 51.81 151 GLN A CA 1
ATOM 1222 C C . GLN A 1 151 ? -12.732 -23.410 13.692 1.00 51.81 151 GLN A C 1
ATOM 1224 O O . GLN A 1 151 ? -13.471 -23.476 14.672 1.00 51.81 151 GLN A O 1
ATOM 1229 N N . ASP A 1 152 ? -11.761 -24.293 13.468 1.00 49.28 152 ASP A N 1
ATOM 1230 C CA . ASP A 1 152 ? -11.420 -25.388 14.364 1.00 49.28 152 ASP A CA 1
ATOM 1231 C C . ASP A 1 152 ? -10.595 -24.931 15.578 1.00 49.28 152 ASP A C 1
ATOM 1233 O O . ASP A 1 152 ? -10.847 -25.414 16.678 1.00 49.28 152 ASP A O 1
ATOM 1237 N N . GLU A 1 153 ? -9.719 -23.934 15.443 1.00 50.16 153 GLU A N 1
ATOM 1238 C CA . GLU A 1 153 ? -9.031 -23.285 16.571 1.00 50.16 153 GLU A CA 1
ATOM 1239 C C . GLU A 1 153 ? -9.990 -22.446 17.422 1.00 50.16 153 GLU A C 1
ATOM 1241 O O . GLU A 1 153 ? -9.912 -22.493 18.645 1.00 50.16 153 GLU A O 1
ATOM 1246 N N . LEU A 1 154 ? -10.962 -21.754 16.815 1.00 53.97 154 LEU A N 1
ATOM 1247 C CA . LEU A 1 154 ? -12.024 -21.061 17.562 1.00 53.97 154 LEU A CA 1
ATOM 1248 C C . LEU A 1 154 ? -12.916 -22.043 18.330 1.00 53.97 154 LEU A C 1
ATOM 1250 O O . LEU A 1 154 ? -13.282 -21.779 19.474 1.00 53.97 154 LEU A O 1
ATOM 1254 N N . LYS A 1 155 ? -13.239 -23.200 17.738 1.00 52.72 155 LYS A N 1
ATOM 1255 C CA . LYS A 1 155 ? -13.965 -24.275 18.434 1.00 52.72 155 LYS A CA 1
ATOM 1256 C C . LYS A 1 155 ? -13.130 -24.882 19.558 1.00 52.72 155 LYS A C 1
ATOM 1258 O O . LYS A 1 155 ? -13.671 -25.144 20.625 1.00 52.72 155 LYS A O 1
ATOM 1263 N N . GLN A 1 156 ? -11.830 -25.087 19.357 1.00 53.09 156 GLN A N 1
ATOM 1264 C CA . GLN A 1 156 ? -10.938 -25.618 20.392 1.00 53.09 156 GLN A CA 1
ATOM 1265 C C . GLN A 1 156 ? -10.707 -24.614 21.530 1.00 53.09 156 GLN A C 1
ATOM 1267 O O . GLN A 1 156 ? -10.749 -25.006 22.694 1.00 53.09 156 GLN A O 1
ATOM 1272 N N . ALA A 1 157 ? -10.570 -23.322 21.226 1.00 50.31 157 ALA A N 1
ATOM 1273 C CA . ALA A 1 157 ? -10.467 -22.253 22.216 1.00 50.31 157 ALA A CA 1
ATOM 1274 C C . ALA A 1 157 ? -11.780 -22.053 22.991 1.00 50.31 157 ALA A C 1
ATOM 1276 O O . ALA A 1 157 ? -11.748 -21.873 24.204 1.00 50.31 157 ALA A O 1
ATOM 1277 N N . ALA A 1 158 ? -12.941 -22.177 22.338 1.00 51.66 158 ALA A N 1
ATOM 1278 C CA . ALA A 1 158 ? -14.243 -22.166 23.012 1.00 51.66 158 ALA A CA 1
ATOM 1279 C C . ALA A 1 158 ? -14.460 -23.390 23.927 1.00 51.66 158 ALA A C 1
ATOM 1281 O O . ALA A 1 158 ? -15.191 -23.297 24.909 1.00 51.66 158 ALA A O 1
ATOM 1282 N N . VAL A 1 159 ? -13.814 -24.524 23.632 1.00 53.94 159 VAL A N 1
ATOM 1283 C CA . VAL A 1 159 ? -13.822 -25.733 24.478 1.00 53.94 159 VAL A CA 1
ATOM 1284 C C . VAL A 1 159 ? -12.817 -25.634 25.637 1.00 53.94 159 VAL A C 1
ATOM 1286 O O . VAL A 1 159 ? -13.032 -26.253 26.677 1.00 53.94 159 VAL A O 1
ATOM 1289 N N . GLN A 1 160 ? -11.738 -24.858 25.486 1.00 43.34 160 GLN A N 1
ATOM 1290 C CA . GLN A 1 160 ? -10.685 -24.690 26.499 1.00 43.34 160 GLN A CA 1
ATOM 1291 C C . GLN A 1 160 ? -10.807 -23.420 27.347 1.00 43.34 160 GLN A C 1
ATOM 1293 O O . GLN A 1 160 ? -10.125 -23.311 28.367 1.00 43.34 160 GLN A O 1
ATOM 1298 N N . ALA A 1 161 ? -11.667 -22.471 26.976 1.00 37.81 161 ALA A N 1
ATOM 1299 C CA . ALA A 1 161 ? -11.958 -21.328 27.823 1.00 37.81 161 ALA A CA 1
ATOM 1300 C C . ALA A 1 161 ? -12.592 -21.830 29.135 1.00 37.81 161 ALA A C 1
ATOM 1302 O O . ALA A 1 161 ? -13.649 -22.471 29.096 1.00 37.81 161 ALA A O 1
ATOM 1303 N N . PRO A 1 162 ? -11.998 -21.554 30.312 1.00 38.97 162 PRO A N 1
ATOM 1304 C CA . PRO A 1 162 ? -12.733 -21.729 31.547 1.00 38.97 162 PRO A CA 1
ATOM 1305 C C . PRO A 1 162 ? -13.973 -20.840 31.449 1.00 38.97 162 PRO A C 1
ATOM 1307 O O . PRO A 1 162 ? -13.877 -19.670 31.077 1.00 38.97 162 PRO A O 1
ATOM 1310 N N . ILE A 1 163 ? -15.137 -21.407 31.766 1.00 45.09 163 ILE A N 1
ATOM 1311 C CA . ILE A 1 163 ? -16.383 -20.668 31.981 1.00 45.09 163 ILE A CA 1
ATOM 1312 C C . ILE A 1 163 ? -16.144 -19.761 33.197 1.00 45.09 163 ILE A C 1
ATOM 1314 O O . ILE A 1 163 ? -16.522 -20.073 34.324 1.00 45.09 163 ILE A O 1
ATOM 1318 N N . VAL A 1 164 ? -15.433 -18.654 33.003 1.00 39.00 164 VAL A N 1
ATOM 1319 C CA . VAL A 1 164 ? -15.237 -17.619 34.012 1.00 39.00 164 VAL A CA 1
ATOM 1320 C C . VAL A 1 164 ? -16.432 -16.688 33.887 1.00 39.00 164 VAL A C 1
ATOM 1322 O O . VAL A 1 164 ? -16.404 -15.675 33.201 1.00 39.00 164 VAL A O 1
ATOM 1325 N N . GLY A 1 165 ? -17.517 -17.115 34.533 1.00 41.34 165 GLY A N 1
ATOM 1326 C CA . GLY A 1 165 ? -18.491 -16.230 35.163 1.00 41.34 165 GLY A CA 1
ATOM 1327 C C . GLY A 1 165 ? -19.250 -15.260 34.259 1.00 41.34 165 GLY A C 1
ATOM 1328 O O . GLY A 1 165 ? -19.182 -14.058 34.482 1.00 41.34 165 GLY A O 1
ATOM 1329 N N . LEU A 1 166 ? -20.082 -15.768 33.345 1.00 41.62 166 LEU A N 1
ATOM 1330 C CA . LEU A 1 166 ? -21.267 -15.031 32.878 1.00 41.62 166 LEU A CA 1
ATOM 1331 C C . LEU A 1 166 ? -22.551 -15.696 33.401 1.00 41.62 166 LEU A C 1
ATOM 1333 O O . LEU A 1 166 ? -23.449 -16.080 32.662 1.00 41.62 166 LEU A O 1
ATOM 1337 N N . ALA A 1 167 ? -22.611 -15.845 34.721 1.00 41.41 167 ALA A N 1
ATOM 1338 C CA . ALA A 1 167 ? -23.841 -16.087 35.460 1.00 41.41 167 ALA A CA 1
ATOM 1339 C C . ALA A 1 167 ? -24.011 -14.942 36.465 1.00 41.41 167 ALA A C 1
ATOM 1341 O O . ALA A 1 167 ? -23.629 -15.069 37.619 1.00 41.41 167 ALA A O 1
ATOM 1342 N N . SER A 1 168 ? -24.538 -13.813 35.992 1.00 41.50 168 SER A N 1
ATOM 1343 C CA . SER A 1 168 ? -25.151 -12.765 36.823 1.00 41.50 168 SER A CA 1
ATOM 1344 C C . SER A 1 168 ? -26.207 -12.053 35.981 1.00 41.50 168 SER A C 1
ATOM 1346 O O . SER A 1 168 ? -26.067 -10.893 35.609 1.00 41.50 168 SER A O 1
ATOM 1348 N N . GLY A 1 169 ? -27.231 -12.814 35.592 1.00 39.41 169 GLY A N 1
ATOM 1349 C CA . GLY A 1 169 ? -28.408 -12.321 34.874 1.00 39.41 169 GLY A CA 1
ATOM 1350 C C . GLY A 1 169 ? -29.621 -12.043 35.769 1.00 39.41 169 GLY A C 1
ATOM 1351 O O . GLY A 1 169 ? -30.642 -11.609 35.255 1.00 39.41 169 GLY A O 1
ATOM 1352 N N . GLU A 1 170 ? -29.552 -12.263 37.086 1.00 43.16 170 GLU A N 1
ATOM 1353 C CA . GLU A 1 170 ? -30.714 -12.105 37.977 1.00 43.16 170 GLU A CA 1
ATOM 1354 C C . GLU A 1 170 ? -30.331 -11.534 39.352 1.00 43.16 170 GLU A C 1
ATOM 1356 O O . GLU A 1 170 ? -30.168 -12.262 40.323 1.00 43.16 170 GLU A O 1
ATOM 1361 N N . ALA A 1 171 ? -30.157 -10.215 39.415 1.00 41.00 171 ALA A N 1
ATOM 1362 C CA . ALA A 1 171 ? -30.310 -9.324 40.578 1.00 41.00 171 ALA A CA 1
ATOM 1363 C C . ALA A 1 171 ? -29.728 -7.976 40.118 1.00 41.00 171 ALA A C 1
ATOM 1365 O O . ALA A 1 171 ? -28.597 -7.929 39.663 1.00 41.00 171 ALA A O 1
ATOM 1366 N N . LEU A 1 172 ? -30.402 -6.836 40.111 1.00 41.88 172 LEU A N 1
ATOM 1367 C CA . LEU A 1 172 ? -31.303 -6.281 41.096 1.00 41.88 172 LEU A CA 1
ATOM 1368 C C . LEU A 1 172 ? -32.071 -5.175 40.356 1.00 41.88 172 LEU A C 1
ATOM 1370 O O . LEU A 1 172 ? -31.479 -4.243 39.815 1.00 41.88 172 LEU A O 1
ATOM 1374 N N . ARG A 1 173 ? -33.390 -5.315 40.282 1.00 46.22 173 ARG A N 1
ATOM 1375 C CA . ARG A 1 173 ? -34.301 -4.305 39.753 1.00 46.22 173 ARG A CA 1
ATOM 1376 C C . ARG A 1 173 ? -34.531 -3.274 40.853 1.00 46.22 173 ARG A C 1
ATOM 1378 O O . ARG A 1 173 ? -35.440 -3.471 41.644 1.00 46.22 173 ARG A O 1
ATOM 1385 N N . GLU A 1 174 ? -33.730 -2.212 40.903 1.00 41.28 174 GLU A N 1
ATOM 1386 C CA . GLU A 1 174 ? -34.077 -0.990 41.639 1.00 41.28 174 GLU A CA 1
ATOM 1387 C C . GLU A 1 174 ? -33.209 0.209 41.209 1.00 41.28 174 GLU A C 1
ATOM 1389 O O . GLU A 1 174 ? -32.005 0.227 41.425 1.00 41.28 174 GLU A O 1
ATOM 1394 N N . SER A 1 175 ? -33.891 1.184 40.596 1.00 49.44 175 SER A N 1
ATOM 1395 C CA . SER A 1 175 ? -33.655 2.638 40.608 1.00 49.44 175 SER A CA 1
ATOM 1396 C C . SER A 1 175 ? -32.223 3.172 40.440 1.00 49.44 175 SER A C 1
ATOM 1398 O O . SER A 1 175 ? -31.479 3.216 41.408 1.00 49.44 175 SER A O 1
ATOM 1400 N N . ASP A 1 176 ? -31.889 3.740 39.275 1.00 46.28 176 ASP A N 1
ATOM 1401 C CA . ASP A 1 176 ? -31.481 5.154 39.137 1.00 46.28 176 ASP A CA 1
ATOM 1402 C C . ASP A 1 176 ? -30.949 5.444 37.726 1.00 46.28 176 ASP A C 1
ATOM 1404 O O . ASP A 1 176 ? -30.205 4.661 37.148 1.00 46.28 176 ASP A O 1
ATOM 1408 N N . SER A 1 177 ? -31.248 6.634 37.207 1.00 55.34 177 SER A N 1
ATOM 1409 C CA . SER A 1 177 ? -30.775 7.185 35.917 1.00 55.34 177 SER A CA 1
ATOM 1410 C C . SER A 1 177 ? -29.254 7.132 35.656 1.00 55.34 177 SER A C 1
ATOM 1412 O O . SER A 1 177 ? -28.817 7.346 34.531 1.00 55.34 177 SER A O 1
ATOM 1414 N N . LYS A 1 178 ? -28.438 6.812 36.668 1.00 53.12 178 LYS A N 1
ATOM 1415 C CA . LYS A 1 178 ? -26.982 6.605 36.557 1.00 53.12 178 LYS A CA 1
ATOM 1416 C C . LYS A 1 178 ? -26.592 5.184 36.132 1.00 53.12 178 LYS A C 1
ATOM 1418 O O . LYS A 1 178 ? -25.461 4.958 35.710 1.00 53.12 178 LYS A O 1
ATOM 1423 N N . GLN A 1 179 ? -27.508 4.226 36.257 1.00 54.19 179 GLN A N 1
ATOM 1424 C CA . GLN A 1 179 ? -27.293 2.832 35.871 1.00 54.19 179 GLN A CA 1
ATOM 1425 C C . GLN A 1 179 ? -27.341 2.662 34.346 1.00 54.19 179 GLN A C 1
ATOM 1427 O O . GLN A 1 179 ? -26.618 1.828 33.809 1.00 54.19 179 GLN A O 1
ATOM 1432 N N . ASP A 1 180 ? -28.117 3.503 33.651 1.00 58.34 180 ASP A N 1
ATOM 1433 C CA . ASP A 1 180 ? -28.191 3.515 32.188 1.00 58.34 180 ASP A CA 1
ATOM 1434 C C . ASP A 1 180 ? -26.877 3.999 31.558 1.00 58.34 180 ASP A C 1
ATOM 1436 O O . ASP A 1 180 ? -26.384 3.364 30.629 1.00 58.34 180 ASP A O 1
ATOM 1440 N N . GLU A 1 181 ? -26.243 5.044 32.104 1.00 64.50 181 GLU A N 1
ATOM 1441 C CA . GLU A 1 181 ? -24.927 5.514 31.637 1.00 64.50 181 GLU A CA 1
ATOM 1442 C C . GLU A 1 181 ? -23.853 4.429 31.822 1.00 64.50 181 GLU A C 1
ATOM 1444 O O . GLU A 1 181 ? -23.159 4.070 30.870 1.00 64.50 181 GLU A O 1
ATOM 1449 N N . GLN A 1 182 ? -23.789 3.797 32.998 1.00 65.69 182 GLN A N 1
ATOM 1450 C CA . GLN A 1 182 ? -22.839 2.707 33.257 1.00 65.69 182 GLN A CA 1
ATOM 1451 C C . GLN A 1 182 ? -23.111 1.458 32.406 1.00 65.69 182 GLN A C 1
ATOM 1453 O O . GLN A 1 182 ? -22.171 0.802 31.953 1.00 65.69 182 GLN A O 1
ATOM 1458 N N . ALA A 1 183 ? -24.379 1.127 32.150 1.00 72.12 183 ALA A N 1
ATOM 1459 C CA . ALA A 1 183 ? -24.749 0.031 31.260 1.00 72.12 183 ALA A CA 1
ATOM 1460 C C . ALA A 1 183 ? -24.362 0.335 29.804 1.00 72.12 183 ALA A C 1
ATOM 1462 O O . ALA A 1 183 ? -23.877 -0.559 29.103 1.00 72.12 183 ALA A O 1
ATOM 1463 N N . THR A 1 184 ? -24.507 1.587 29.355 1.00 76.44 184 THR A N 1
ATOM 1464 C CA . THR A 1 184 ? -24.053 2.005 28.023 1.00 76.44 184 THR A CA 1
ATOM 1465 C C . THR A 1 184 ? -22.535 1.946 27.899 1.00 76.44 184 THR A C 1
ATOM 1467 O O . THR A 1 184 ? -22.056 1.277 26.985 1.00 76.44 184 THR A O 1
ATOM 1470 N N . GLU A 1 185 ? -21.778 2.495 28.853 1.00 77.62 185 GLU A N 1
ATOM 1471 C CA . GLU A 1 185 ? -20.309 2.431 28.873 1.00 77.62 185 GLU A CA 1
ATOM 1472 C C . GLU A 1 185 ? -19.796 0.986 28.913 1.00 77.62 185 GLU A C 1
ATOM 1474 O O . GLU A 1 185 ? -18.871 0.618 28.184 1.00 77.62 185 GLU A O 1
ATOM 1479 N N . PHE A 1 186 ? -20.420 0.125 29.722 1.00 75.94 186 PHE A N 1
ATOM 1480 C CA . PHE A 1 186 ? -20.077 -1.294 29.780 1.00 75.94 186 PHE A CA 1
ATOM 1481 C C . PHE A 1 186 ? -20.378 -2.005 28.455 1.00 75.94 186 PHE A C 1
ATOM 1483 O O . PHE A 1 186 ? -19.558 -2.786 27.970 1.00 75.94 186 PHE A O 1
ATOM 1490 N N . SER A 1 187 ? -21.516 -1.700 27.824 1.00 77.50 187 SER A N 1
ATOM 1491 C CA . SER A 1 187 ? -21.871 -2.252 26.514 1.00 77.50 187 SER A CA 1
ATOM 1492 C C . SER A 1 187 ? -20.927 -1.781 25.402 1.00 77.50 187 SER A C 1
ATOM 1494 O O . SER A 1 187 ? -20.578 -2.562 24.516 1.00 77.50 187 SER A O 1
ATOM 1496 N N . GLU A 1 188 ? -20.469 -0.529 25.448 1.00 77.69 188 GLU A N 1
ATOM 1497 C CA . GLU A 1 188 ? -19.487 0.017 24.511 1.00 77.69 188 GLU A CA 1
ATOM 1498 C C . GLU A 1 188 ? -18.115 -0.610 24.722 1.00 77.69 188 GLU A C 1
ATOM 1500 O O . GLU A 1 188 ? -17.450 -0.976 23.751 1.00 77.69 188 GLU A O 1
ATOM 1505 N N . ARG A 1 189 ? -17.724 -0.822 25.981 1.00 74.75 189 ARG A N 1
ATOM 1506 C CA . ARG A 1 189 ? -16.500 -1.537 26.336 1.00 74.75 189 ARG A CA 1
ATOM 1507 C C . ARG A 1 189 ? -16.537 -2.989 25.860 1.00 74.75 189 ARG A C 1
ATOM 1509 O O . ARG A 1 189 ? -15.550 -3.448 25.297 1.00 74.75 189 ARG A O 1
ATOM 1516 N N . LEU A 1 190 ? -17.662 -3.691 26.007 1.00 77.19 190 LEU A N 1
ATOM 1517 C CA . LEU A 1 190 ? -17.836 -5.046 25.469 1.00 77.19 190 LEU A CA 1
ATOM 1518 C C . LEU A 1 190 ? -17.772 -5.073 23.938 1.00 77.19 190 LEU A C 1
ATOM 1520 O O . LEU A 1 190 ? -17.038 -5.883 23.381 1.00 77.19 190 LEU A O 1
ATOM 1524 N N . LYS A 1 191 ? -18.462 -4.154 23.249 1.00 75.69 191 LYS A N 1
ATOM 1525 C CA . LYS A 1 191 ? -18.389 -4.028 21.780 1.00 75.69 191 LYS A CA 1
ATOM 1526 C C . LYS A 1 191 ? -16.977 -3.715 21.298 1.00 75.69 191 LYS A C 1
ATOM 1528 O O . LYS A 1 191 ? -16.589 -4.138 20.211 1.00 75.69 191 LYS A O 1
ATOM 1533 N N . ARG A 1 192 ? -16.220 -2.942 22.076 1.00 73.69 192 ARG A N 1
ATOM 1534 C CA . ARG A 1 192 ? -14.817 -2.650 21.798 1.00 73.69 192 ARG A CA 1
ATOM 1535 C C . ARG A 1 192 ? -13.964 -3.904 21.931 1.00 73.69 192 ARG A C 1
ATOM 1537 O O . ARG A 1 192 ? -13.269 -4.218 20.978 1.00 73.69 192 ARG A O 1
ATOM 1544 N N . LEU A 1 193 ? -14.101 -4.652 23.025 1.00 71.81 193 LEU A N 1
ATOM 1545 C CA . LEU A 1 193 ? -13.391 -5.920 23.229 1.00 71.81 193 LEU A CA 1
ATOM 1546 C C . LEU A 1 193 ? -13.717 -6.954 22.140 1.00 71.81 193 LEU A C 1
ATOM 1548 O O . LEU A 1 193 ? -12.822 -7.637 21.659 1.00 71.81 193 LEU A O 1
ATOM 1552 N N . GLU A 1 194 ? -14.975 -7.033 21.703 1.00 72.69 194 GLU A N 1
ATOM 1553 C CA . GLU A 1 194 ? -15.391 -7.891 20.584 1.00 72.69 194 GLU A CA 1
ATOM 1554 C C . GLU A 1 194 ? -14.784 -7.446 19.244 1.00 72.69 194 GLU A C 1
ATOM 1556 O O . GLU A 1 194 ? -14.504 -8.266 18.379 1.00 72.69 194 GLU A O 1
ATOM 1561 N N . THR A 1 195 ? -14.562 -6.144 19.053 1.00 72.75 195 THR A N 1
ATOM 1562 C CA . THR A 1 195 ? -13.904 -5.642 17.837 1.00 72.75 195 THR A CA 1
ATOM 1563 C C . THR A 1 195 ? -12.393 -5.856 17.897 1.00 72.75 195 THR A C 1
ATOM 1565 O O . THR A 1 195 ? -11.777 -6.188 16.890 1.00 72.75 195 THR A O 1
ATOM 1568 N N . GLU A 1 196 ? -11.798 -5.659 19.072 1.00 70.12 196 GLU A N 1
ATOM 1569 C CA . GLU A 1 196 ? -10.369 -5.842 19.324 1.00 70.12 196 GLU A CA 1
ATOM 1570 C C . GLU A 1 196 ? -9.966 -7.317 19.232 1.00 70.12 196 GLU A C 1
ATOM 1572 O O . GLU A 1 196 ? -8.874 -7.595 18.759 1.00 70.12 196 GLU A O 1
ATOM 1577 N N . SER A 1 197 ? -10.851 -8.266 19.557 1.00 68.31 197 SER A N 1
ATOM 1578 C CA . SER A 1 197 ? -10.566 -9.703 19.410 1.00 68.31 197 SER A CA 1
ATOM 1579 C C . SER A 1 197 ? -10.432 -10.178 17.956 1.00 68.31 197 SER A C 1
ATOM 1581 O O . SER A 1 197 ? -9.931 -11.274 17.717 1.00 68.31 197 SER A O 1
ATOM 1583 N N . VAL A 1 198 ? -10.870 -9.373 16.981 1.00 73.12 198 VAL A N 1
ATOM 1584 C CA . VAL A 1 198 ? -10.666 -9.632 15.544 1.00 73.12 198 VAL A CA 1
ATOM 1585 C C . VAL A 1 198 ? -9.279 -9.170 15.087 1.00 73.12 198 VAL A C 1
ATOM 1587 O O . VAL A 1 198 ? -8.789 -9.623 14.052 1.00 73.12 198 VAL A O 1
ATOM 1590 N N . VAL A 1 199 ? -8.646 -8.264 15.837 1.00 79.75 199 VAL A N 1
ATOM 1591 C CA . VAL A 1 199 ? -7.319 -7.743 15.519 1.00 79.75 199 VAL A CA 1
ATOM 1592 C C . VAL A 1 199 ? -6.281 -8.778 15.956 1.00 79.75 199 VAL A C 1
ATOM 1594 O O . VAL A 1 199 ? -6.261 -9.154 17.125 1.00 79.75 199 VAL A O 1
ATOM 1597 N N . PRO A 1 200 ? -5.415 -9.252 15.047 1.00 79.19 200 PRO A N 1
ATOM 1598 C CA . PRO A 1 200 ? -4.351 -10.168 15.416 1.00 79.19 200 PRO A CA 1
ATOM 1599 C C . PRO A 1 200 ? -3.336 -9.468 16.325 1.00 79.19 200 PRO A C 1
ATOM 1601 O O . PRO A 1 200 ? -2.982 -8.305 16.113 1.00 79.19 200 PRO A O 1
ATOM 1604 N N . ASP A 1 201 ? -2.860 -10.195 17.331 1.00 75.69 201 ASP A N 1
ATOM 1605 C CA . ASP A 1 201 ? -1.820 -9.727 18.242 1.00 75.69 201 ASP A CA 1
ATOM 1606 C C . ASP A 1 201 ? -0.414 -9.943 17.654 1.00 75.69 201 ASP A C 1
ATOM 1608 O O . ASP A 1 201 ? -0.168 -10.870 16.882 1.00 75.69 201 ASP A O 1
ATOM 1612 N N . GLY A 1 202 ? 0.544 -9.104 18.064 1.00 80.31 202 GLY A N 1
ATOM 1613 C CA . GLY A 1 202 ? 1.964 -9.272 17.733 1.00 80.31 202 GLY A CA 1
ATOM 1614 C C . GLY A 1 202 ? 2.372 -8.755 16.348 1.00 80.31 202 GLY A C 1
ATOM 1615 O O . GLY A 1 202 ? 1.882 -7.730 15.881 1.00 80.31 202 GLY A O 1
ATOM 1616 N N . GLU A 1 203 ? 3.332 -9.435 15.716 1.00 79.06 203 GLU A N 1
ATOM 1617 C CA . GLU A 1 203 ? 3.970 -9.003 14.459 1.00 79.06 203 GLU A CA 1
ATOM 1618 C C . GLU A 1 203 ? 3.009 -9.020 13.259 1.00 79.06 203 GLU A C 1
ATOM 1620 O O . GLU A 1 203 ? 3.135 -8.202 12.350 1.00 79.06 203 GLU A O 1
ATOM 1625 N N . ASP A 1 204 ? 1.989 -9.881 13.292 1.00 79.12 204 ASP A N 1
ATOM 1626 C CA . ASP A 1 204 ? 0.975 -10.005 12.237 1.00 79.12 204 ASP A CA 1
ATOM 1627 C C . ASP A 1 204 ? 0.026 -8.797 12.151 1.00 79.12 204 ASP A C 1
ATOM 1629 O O . ASP A 1 204 ? -0.685 -8.619 11.155 1.00 79.12 204 ASP A O 1
ATOM 1633 N N . ARG A 1 205 ? 0.050 -7.932 13.172 1.00 85.50 205 ARG A N 1
ATOM 1634 C CA . ARG A 1 205 ? -0.681 -6.663 13.205 1.00 85.50 205 ARG A CA 1
ATOM 1635 C C . ARG A 1 205 ? -0.083 -5.616 12.272 1.00 85.50 205 ARG A C 1
ATOM 1637 O O . ARG A 1 205 ? -0.816 -4.761 11.772 1.00 85.50 205 ARG A O 1
ATOM 1644 N N . PHE A 1 206 ? 1.229 -5.683 12.054 1.00 90.81 206 PHE A N 1
ATOM 1645 C CA . PHE A 1 206 ? 1.997 -4.679 11.332 1.00 90.81 206 PHE A CA 1
ATOM 1646 C C . PHE A 1 206 ? 2.391 -5.168 9.936 1.00 90.81 206 PHE A C 1
ATOM 1648 O O . PHE A 1 206 ? 2.395 -6.364 9.621 1.00 90.81 206 PHE A O 1
ATOM 1655 N N . LEU A 1 207 ? 2.692 -4.207 9.069 1.00 92.75 207 LEU A N 1
ATOM 1656 C CA . LEU A 1 207 ? 3.213 -4.452 7.732 1.00 92.75 207 LEU A CA 1
ATOM 1657 C C . LEU A 1 207 ? 4.430 -3.578 7.469 1.00 92.75 207 LEU A C 1
ATOM 1659 O O . LEU A 1 207 ? 4.451 -2.407 7.842 1.00 92.75 207 LEU A O 1
ATOM 1663 N N . ASP A 1 208 ? 5.398 -4.145 6.766 1.00 94.44 208 ASP A N 1
ATOM 1664 C CA . ASP A 1 208 ? 6.485 -3.410 6.124 1.00 94.44 208 ASP A CA 1
ATOM 1665 C C . ASP A 1 208 ? 6.216 -3.246 4.615 1.00 94.44 208 ASP A C 1
ATOM 1667 O O . ASP A 1 208 ? 5.387 -3.969 4.045 1.00 94.44 208 ASP A O 1
ATOM 1671 N N . GLY A 1 209 ? 6.882 -2.316 3.927 1.00 94.06 209 GLY A N 1
ATOM 1672 C CA . GLY A 1 209 ? 6.613 -2.069 2.506 1.00 94.06 209 GLY A CA 1
ATOM 1673 C C . GLY A 1 209 ? 7.010 -3.242 1.617 1.00 94.06 209 GLY A C 1
ATOM 1674 O O . GLY A 1 209 ? 6.274 -3.578 0.685 1.00 94.06 209 GLY A O 1
ATOM 1675 N N . ARG A 1 210 ? 8.091 -3.959 1.950 1.00 94.50 210 ARG A N 1
ATOM 1676 C CA . ARG A 1 210 ? 8.438 -5.220 1.269 1.00 94.50 210 ARG A CA 1
ATOM 1677 C C . ARG A 1 210 ? 7.351 -6.277 1.450 1.00 94.50 210 ARG A C 1
ATOM 1679 O O . ARG A 1 210 ? 6.939 -6.909 0.481 1.00 94.50 210 ARG A O 1
ATOM 1686 N N . GLN A 1 211 ? 6.851 -6.441 2.672 1.00 93.94 211 GLN A N 1
ATOM 1687 C CA . GLN A 1 211 ? 5.776 -7.389 2.979 1.00 93.94 211 GLN A CA 1
ATOM 1688 C C . GLN A 1 211 ? 4.496 -7.048 2.210 1.00 93.94 211 GLN A C 1
ATOM 1690 O O . GLN A 1 211 ? 3.851 -7.924 1.634 1.00 93.94 211 GLN A O 1
ATOM 1695 N N . LEU A 1 212 ? 4.156 -5.759 2.142 1.00 96.00 212 LEU A N 1
ATOM 1696 C CA . LEU A 1 212 ? 3.035 -5.259 1.356 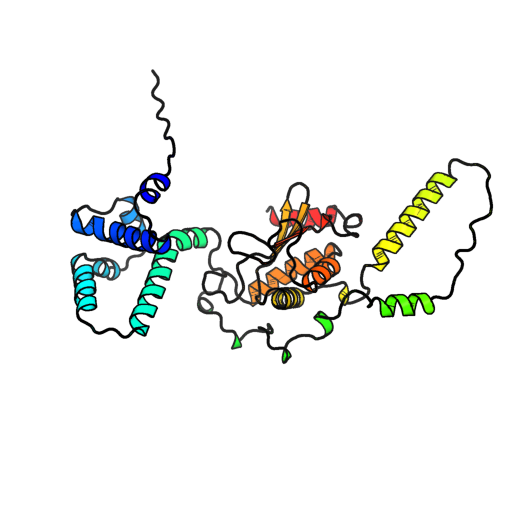1.00 96.00 212 LEU A CA 1
ATOM 1697 C C . LEU A 1 212 ? 3.204 -5.577 -0.138 1.00 96.00 212 LEU A C 1
ATOM 1699 O O . LEU A 1 212 ? 2.245 -6.015 -0.775 1.00 96.00 212 LEU A O 1
ATOM 1703 N N . ALA A 1 213 ? 4.411 -5.414 -0.687 1.00 96.00 213 ALA A N 1
ATOM 1704 C CA . ALA A 1 213 ? 4.718 -5.755 -2.076 1.00 96.00 213 ALA A CA 1
ATOM 1705 C C . ALA A 1 213 ? 4.487 -7.247 -2.361 1.00 96.00 213 ALA A C 1
ATOM 1707 O O . ALA A 1 213 ? 3.825 -7.592 -3.342 1.00 96.00 213 ALA A O 1
ATOM 1708 N N . GLU A 1 214 ? 4.993 -8.129 -1.494 1.00 95.06 214 GLU A N 1
ATOM 1709 C CA . GLU A 1 214 ? 4.852 -9.582 -1.650 1.00 95.06 214 GLU A CA 1
ATOM 1710 C C . GLU A 1 214 ? 3.395 -10.039 -1.512 1.00 95.06 214 GLU A C 1
ATOM 1712 O O . GLU A 1 214 ? 2.942 -10.881 -2.283 1.00 95.06 214 GLU A O 1
ATOM 1717 N N . LEU A 1 215 ? 2.613 -9.438 -0.611 1.00 94.62 215 LEU A N 1
ATOM 1718 C CA . LEU A 1 215 ? 1.180 -9.725 -0.486 1.00 94.62 215 LEU A CA 1
ATOM 1719 C C . LEU A 1 215 ? 0.395 -9.310 -1.739 1.00 94.62 215 LEU A C 1
ATOM 1721 O O . LEU A 1 215 ? -0.485 -10.037 -2.207 1.00 94.62 215 LEU A O 1
ATOM 1725 N N . VAL A 1 216 ? 0.717 -8.150 -2.316 1.00 95.38 216 VAL A N 1
ATOM 1726 C CA . VAL A 1 216 ? 0.111 -7.686 -3.574 1.00 95.38 216 VAL A CA 1
ATOM 1727 C C . VAL A 1 216 ? 0.494 -8.609 -4.730 1.00 95.38 216 VAL A C 1
ATOM 1729 O O . VAL A 1 216 ? -0.369 -8.974 -5.536 1.00 95.38 216 VAL A O 1
ATOM 1732 N N . PHE A 1 217 ? 1.759 -9.027 -4.790 1.00 94.44 217 PHE A N 1
ATOM 1733 C CA . PHE A 1 217 ? 2.234 -9.980 -5.783 1.00 94.44 217 PHE A CA 1
ATOM 1734 C C . PHE A 1 217 ? 1.552 -11.339 -5.637 1.00 94.44 217 PHE A C 1
ATOM 1736 O O . PHE A 1 217 ? 1.067 -11.872 -6.629 1.00 94.44 217 PHE A O 1
ATOM 1743 N N . ALA A 1 218 ? 1.432 -11.874 -4.426 1.00 92.88 218 ALA A N 1
ATOM 1744 C CA . ALA A 1 218 ? 0.760 -13.146 -4.186 1.00 92.88 218 ALA A CA 1
ATOM 1745 C C . ALA A 1 218 ? -0.713 -13.111 -4.608 1.00 92.88 218 ALA A C 1
ATOM 1747 O O . ALA A 1 218 ? -1.215 -14.070 -5.194 1.00 92.88 218 ALA A O 1
ATOM 1748 N N . LYS A 1 219 ? -1.401 -11.986 -4.377 1.00 93.56 219 LYS A N 1
ATOM 1749 C CA . LYS A 1 219 ? -2.801 -11.842 -4.777 1.00 93.56 219 LYS A CA 1
ATOM 1750 C C . LYS A 1 219 ? -2.977 -11.695 -6.286 1.00 93.56 219 LYS A C 1
ATOM 1752 O O . LYS A 1 219 ? -3.848 -12.349 -6.848 1.00 93.56 219 LYS A O 1
ATOM 1757 N N . TYR A 1 220 ? -2.208 -10.825 -6.943 1.00 93.62 220 TYR A N 1
ATOM 1758 C CA . TYR A 1 220 ? -2.465 -10.412 -8.336 1.00 93.62 220 TYR A CA 1
ATOM 1759 C C . TYR A 1 220 ? -1.427 -10.899 -9.360 1.00 93.62 220 TYR A C 1
ATOM 1761 O O . TYR A 1 220 ? -1.596 -10.684 -10.561 1.00 93.62 220 TYR A O 1
ATOM 1769 N N . GLY A 1 221 ? -0.349 -11.538 -8.911 1.00 92.25 221 GLY A N 1
ATOM 1770 C CA . GLY A 1 221 ? 0.769 -12.014 -9.730 1.00 92.25 221 GLY A CA 1
ATOM 1771 C C . GLY A 1 221 ? 1.707 -10.913 -10.235 1.00 92.25 221 GLY A C 1
ATOM 1772 O O . GLY A 1 221 ? 2.512 -11.162 -11.134 1.00 92.25 221 GLY A O 1
ATOM 1773 N N . ARG A 1 222 ? 1.570 -9.675 -9.739 1.00 93.06 222 ARG A N 1
ATOM 1774 C CA . ARG A 1 222 ? 2.368 -8.508 -10.151 1.00 93.06 222 ARG A CA 1
ATOM 1775 C C . ARG A 1 222 ? 2.573 -7.540 -8.988 1.00 93.06 222 ARG A C 1
ATOM 1777 O O . ARG A 1 222 ? 1.668 -7.348 -8.181 1.00 93.06 222 ARG A O 1
ATOM 1784 N N . TYR A 1 223 ? 3.723 -6.868 -8.969 1.00 94.81 223 TYR A N 1
ATOM 1785 C CA . TYR A 1 223 ? 4.054 -5.805 -8.011 1.00 94.81 223 TYR A CA 1
ATOM 1786 C C . TYR A 1 223 ? 3.376 -4.487 -8.395 1.00 94.81 223 TYR A C 1
ATOM 1788 O O . TYR A 1 223 ? 4.001 -3.575 -8.934 1.00 94.81 223 TYR A O 1
ATOM 1796 N N . HIS A 1 224 ? 2.061 -4.425 -8.199 1.00 95.00 224 HIS A N 1
ATOM 1797 C CA . HIS A 1 224 ? 1.262 -3.246 -8.519 1.00 95.00 224 HIS A CA 1
ATOM 1798 C C . HIS A 1 224 ? 1.645 -2.029 -7.674 1.00 95.00 224 HIS A C 1
ATOM 1800 O O . HIS A 1 224 ? 2.076 -2.148 -6.523 1.00 95.00 224 HIS A O 1
ATOM 1806 N N . ASP A 1 225 ? 1.438 -0.844 -8.244 1.00 93.69 225 ASP A N 1
ATOM 1807 C CA . ASP A 1 225 ? 1.557 0.399 -7.498 1.00 93.69 225 ASP A CA 1
ATOM 1808 C C . ASP A 1 225 ? 0.448 0.514 -6.453 1.00 93.69 225 ASP A C 1
ATOM 1810 O O . ASP A 1 225 ? -0.721 0.245 -6.743 1.00 93.69 225 ASP A O 1
ATOM 1814 N N . CYS A 1 226 ? 0.799 0.975 -5.257 1.00 95.38 226 CYS A N 1
ATOM 1815 C CA . CYS A 1 226 ? -0.153 1.195 -4.178 1.00 95.38 226 CYS A CA 1
ATOM 1816 C C . CYS A 1 226 ? -0.065 2.635 -3.673 1.00 95.38 226 CYS A C 1
ATOM 1818 O O . CYS A 1 226 ? 1.012 3.233 -3.626 1.00 95.38 226 CYS A O 1
ATOM 1820 N N . ALA A 1 227 ? -1.202 3.210 -3.289 1.00 94.56 227 ALA A N 1
ATOM 1821 C CA . ALA A 1 227 ? -1.225 4.504 -2.622 1.00 94.56 227 ALA A CA 1
ATOM 1822 C C . ALA A 1 227 ? -2.420 4.648 -1.684 1.00 94.56 227 ALA A C 1
ATOM 1824 O O . ALA A 1 227 ? -3.490 4.075 -1.899 1.00 94.56 227 ALA A O 1
ATOM 1825 N N . MET A 1 228 ? -2.242 5.506 -0.687 1.00 94.19 228 MET A N 1
ATOM 1826 C CA . MET A 1 228 ? -3.318 5.980 0.167 1.00 94.19 228 MET A CA 1
ATOM 1827 C C . MET A 1 228 ? -4.013 7.172 -0.487 1.00 94.19 228 MET A C 1
ATOM 1829 O O . MET A 1 228 ? -3.369 8.140 -0.888 1.00 94.19 228 MET A O 1
ATOM 1833 N N . LEU A 1 229 ? -5.339 7.118 -0.587 1.00 92.12 229 LEU A N 1
ATOM 1834 C CA . LEU A 1 229 ? -6.161 8.203 -1.109 1.00 92.12 229 LEU A CA 1
ATOM 1835 C C . LEU A 1 229 ? -7.123 8.689 -0.030 1.00 92.12 229 LEU A C 1
ATOM 1837 O O . LEU A 1 229 ? -7.852 7.901 0.573 1.00 92.12 229 LEU A O 1
ATOM 1841 N N . ARG A 1 230 ? -7.188 10.008 0.143 1.00 89.69 230 ARG A N 1
ATOM 1842 C CA . ARG A 1 230 ? -8.217 10.669 0.941 1.00 89.69 230 ARG A CA 1
ATOM 1843 C C . ARG A 1 230 ? -9.096 11.522 0.042 1.00 89.69 230 ARG A C 1
ATOM 1845 O O . ARG A 1 230 ? -8.611 12.421 -0.640 1.00 89.69 230 ARG A O 1
ATOM 1852 N N . THR A 1 231 ? -10.398 11.277 0.087 1.00 86.75 231 THR A N 1
ATOM 1853 C CA . THR A 1 231 ? -11.407 12.177 -0.484 1.00 86.75 231 THR A CA 1
ATOM 1854 C C . THR A 1 231 ? -12.288 12.736 0.628 1.00 86.75 231 THR A C 1
ATOM 1856 O O . THR A 1 231 ? -12.227 12.289 1.774 1.00 86.75 231 THR A O 1
ATOM 1859 N N . THR A 1 232 ? -13.130 13.718 0.309 1.00 77.25 232 THR A N 1
ATOM 1860 C CA . THR A 1 232 ? -14.144 14.251 1.230 1.00 77.25 232 THR A CA 1
ATOM 1861 C C . THR A 1 232 ? -15.116 13.134 1.628 1.00 77.25 232 THR A C 1
ATOM 1863 O O . THR A 1 232 ? -16.061 12.841 0.900 1.00 77.25 232 THR A O 1
ATOM 1866 N N . GLY A 1 233 ? -14.844 12.451 2.741 1.00 78.31 233 GLY A N 1
ATOM 1867 C CA . GLY A 1 233 ? -15.693 11.392 3.292 1.00 78.31 233 GLY A CA 1
ATOM 1868 C C . GLY A 1 233 ? -15.119 9.974 3.273 1.00 78.31 233 GLY A C 1
ATOM 1869 O O . GLY A 1 233 ? -15.749 9.092 3.849 1.00 78.31 233 GLY A O 1
ATOM 1870 N N . GLN A 1 234 ? -13.949 9.718 2.670 1.00 87.69 234 GLN A N 1
ATOM 1871 C CA . GLN A 1 234 ? -13.331 8.386 2.760 1.00 87.69 234 GLN A CA 1
ATOM 1872 C C . GLN A 1 234 ? -11.801 8.429 2.725 1.00 87.69 234 GLN A C 1
ATOM 1874 O O . GLN A 1 234 ? -11.202 9.253 2.029 1.00 87.69 234 GLN A O 1
ATOM 1879 N N . VAL A 1 235 ? -11.194 7.487 3.440 1.00 93.50 235 VAL A N 1
ATOM 1880 C CA . VAL A 1 235 ? -9.793 7.096 3.309 1.00 93.50 235 VAL A CA 1
ATOM 1881 C C . VAL A 1 235 ? -9.770 5.694 2.715 1.00 93.50 235 VAL A C 1
ATOM 1883 O O . VAL A 1 235 ? -10.504 4.800 3.148 1.00 93.50 235 VAL A O 1
ATOM 1886 N N . ALA A 1 236 ? -8.965 5.508 1.680 1.00 94.25 236 ALA A N 1
ATOM 1887 C CA . ALA A 1 236 ? -8.889 4.251 0.963 1.00 94.25 236 ALA A CA 1
ATOM 1888 C C . ALA A 1 236 ? -7.452 3.878 0.613 1.00 94.25 236 ALA A C 1
ATOM 1890 O O . ALA A 1 236 ? -6.630 4.735 0.292 1.00 94.25 236 ALA A O 1
ATOM 1891 N N . PHE A 1 237 ? -7.197 2.577 0.637 1.00 95.88 237 PHE A N 1
ATOM 1892 C CA . PHE A 1 237 ? -6.010 1.956 0.079 1.00 95.88 237 PHE A CA 1
ATOM 1893 C C . PHE A 1 237 ? -6.305 1.566 -1.373 1.00 95.88 237 PHE A C 1
ATOM 1895 O O . PHE A 1 237 ? -7.217 0.777 -1.639 1.00 95.88 237 PHE A O 1
ATOM 1902 N N . ASN A 1 238 ? -5.568 2.153 -2.314 1.00 94.75 238 ASN A N 1
ATOM 1903 C CA . ASN A 1 238 ? -5.736 1.932 -3.746 1.00 94.75 238 ASN A CA 1
ATOM 1904 C C . ASN A 1 238 ? -4.568 1.131 -4.315 1.00 94.75 238 ASN A C 1
ATOM 1906 O O . ASN A 1 238 ? -3.413 1.478 -4.083 1.00 94.75 238 ASN A O 1
ATOM 1910 N N . ILE A 1 239 ? -4.893 0.137 -5.137 1.00 95.38 239 ILE A N 1
ATOM 1911 C CA . ILE A 1 239 ? -3.950 -0.660 -5.925 1.00 95.38 239 ILE A CA 1
ATOM 1912 C C . ILE A 1 239 ? -4.193 -0.343 -7.402 1.00 95.38 239 ILE A C 1
ATOM 1914 O O . ILE A 1 239 ? -5.288 -0.584 -7.923 1.00 95.38 239 ILE A O 1
ATOM 1918 N N . TYR A 1 240 ? -3.198 0.220 -8.078 1.00 92.44 240 TYR A N 1
ATOM 1919 C CA . TYR A 1 240 ? -3.304 0.684 -9.460 1.00 92.44 240 TYR A CA 1
ATOM 1920 C C . TYR A 1 240 ? -2.799 -0.356 -10.466 1.00 92.44 240 TYR A C 1
ATOM 1922 O O . TYR A 1 240 ? -2.040 -1.264 -10.141 1.00 92.44 240 TYR A O 1
ATOM 1930 N N . GLY A 1 241 ? -3.230 -0.217 -11.722 1.00 89.81 241 GLY A N 1
ATOM 1931 C CA . GLY A 1 241 ? -2.813 -1.085 -12.825 1.00 89.81 241 GLY A CA 1
ATOM 1932 C C . GLY A 1 241 ? -1.300 -1.134 -13.091 1.00 89.81 241 GLY A C 1
ATOM 1933 O O . GLY A 1 241 ? -0.798 -2.245 -13.278 1.00 89.81 241 GLY A O 1
ATOM 1934 N N . PRO A 1 242 ? -0.566 0.001 -13.105 1.00 89.81 242 PRO A N 1
ATOM 1935 C CA . PRO A 1 242 ? 0.880 -0.002 -13.312 1.00 89.81 242 PRO A CA 1
ATOM 1936 C C . PRO A 1 242 ? 1.593 -0.865 -12.274 1.00 89.81 242 PRO A C 1
ATOM 1938 O O . PRO A 1 242 ? 1.240 -0.841 -11.095 1.00 89.81 242 PRO A O 1
ATOM 1941 N N . ALA A 1 243 ? 2.592 -1.623 -12.715 1.00 91.81 243 ALA A N 1
ATOM 1942 C CA . ALA A 1 243 ? 3.340 -2.537 -11.864 1.00 91.81 243 ALA A CA 1
ATOM 1943 C C . ALA A 1 243 ? 4.843 -2.430 -12.122 1.00 91.81 243 ALA A C 1
ATOM 1945 O O . ALA A 1 243 ? 5.268 -2.166 -13.253 1.00 91.81 243 ALA A O 1
ATOM 1946 N N . LEU A 1 244 ? 5.643 -2.681 -11.086 1.00 90.81 244 LEU A N 1
ATOM 1947 C CA . LEU A 1 244 ? 7.094 -2.762 -11.202 1.00 90.81 244 LEU A CA 1
ATOM 1948 C C . LEU A 1 244 ? 7.470 -3.826 -12.243 1.00 90.81 244 LEU A C 1
ATOM 1950 O O . LEU A 1 244 ? 6.906 -4.922 -12.283 1.00 90.81 244 LEU A O 1
ATOM 1954 N N . GLY A 1 245 ? 8.427 -3.489 -13.107 1.00 85.06 245 GLY A N 1
ATOM 1955 C CA . GLY A 1 245 ? 8.887 -4.360 -14.188 1.00 85.06 245 GLY A CA 1
ATOM 1956 C C . GLY A 1 245 ? 8.018 -4.358 -15.449 1.00 85.06 245 GLY A C 1
ATOM 1957 O O . GLY A 1 245 ? 8.367 -5.047 -16.412 1.00 85.06 245 GLY A O 1
ATOM 1958 N N . ASP A 1 246 ? 6.926 -3.587 -15.492 1.00 84.06 246 ASP A N 1
ATOM 1959 C CA . ASP A 1 246 ? 6.170 -3.401 -16.730 1.00 84.06 246 ASP A CA 1
ATOM 1960 C C . ASP A 1 246 ? 6.947 -2.512 -17.716 1.00 84.06 246 ASP A C 1
ATOM 1962 O O . ASP A 1 246 ? 7.497 -1.468 -17.359 1.00 84.06 246 ASP A O 1
ATOM 1966 N N . ARG A 1 247 ? 6.991 -2.922 -18.989 1.00 66.88 247 ARG A N 1
ATOM 1967 C CA . ARG A 1 247 ? 7.761 -2.229 -20.042 1.00 66.88 247 ARG A CA 1
ATOM 1968 C C . ARG A 1 247 ? 7.149 -0.880 -20.420 1.00 66.88 247 ARG A C 1
ATOM 1970 O O . ARG A 1 247 ? 7.824 -0.048 -21.014 1.00 66.88 247 ARG A O 1
ATOM 1977 N N . ARG A 1 248 ? 5.874 -0.670 -20.085 1.00 66.31 248 ARG A N 1
ATOM 1978 C CA . ARG A 1 248 ? 5.049 0.459 -20.536 1.00 66.31 248 ARG A CA 1
ATOM 1979 C C . ARG A 1 248 ? 4.941 1.588 -19.506 1.00 66.31 248 ARG A C 1
ATOM 1981 O O . ARG A 1 248 ? 3.863 2.131 -19.308 1.00 66.31 248 ARG A O 1
ATOM 1988 N N . GLY A 1 249 ? 6.053 1.952 -18.865 1.00 64.62 249 GLY A N 1
ATOM 1989 C CA . GLY A 1 249 ? 6.134 3.228 -18.141 1.00 64.62 249 GLY A CA 1
ATOM 1990 C C . GLY A 1 249 ? 5.920 3.176 -16.628 1.00 64.62 249 GLY A C 1
ATOM 1991 O O . GLY A 1 249 ? 5.391 4.128 -16.059 1.00 64.62 249 GLY A O 1
ATOM 1992 N N . PHE A 1 250 ? 6.362 2.115 -15.945 1.00 83.50 250 PHE A N 1
ATOM 1993 C CA . PHE A 1 250 ? 6.515 2.198 -14.491 1.00 83.50 250 PHE A CA 1
ATOM 1994 C C . PHE A 1 250 ? 7.708 3.102 -14.146 1.00 83.50 250 PHE A C 1
ATOM 1996 O O . PHE A 1 250 ? 8.856 2.756 -14.411 1.00 83.50 250 PHE A O 1
ATOM 2003 N N . GLY A 1 251 ? 7.426 4.286 -13.602 1.00 83.31 251 GLY A N 1
ATOM 2004 C CA . GLY A 1 251 ? 8.412 5.360 -13.443 1.00 83.31 251 GLY A CA 1
ATOM 2005 C C . GLY A 1 251 ? 9.303 5.278 -12.202 1.00 83.31 251 GLY A C 1
ATOM 2006 O O . GLY A 1 251 ? 9.916 6.289 -11.871 1.00 83.31 251 GLY A O 1
ATOM 2007 N N . TYR A 1 252 ? 9.352 4.139 -11.507 1.00 87.94 252 TYR A N 1
ATOM 2008 C CA . TYR A 1 252 ? 10.143 3.957 -10.286 1.00 87.94 252 TYR A CA 1
ATOM 2009 C C . TYR A 1 252 ? 11.153 2.820 -10.428 1.00 87.94 252 TYR A C 1
ATOM 2011 O O . TYR A 1 252 ? 10.889 1.816 -11.097 1.00 87.94 252 TYR A O 1
ATOM 2019 N N . THR A 1 253 ? 12.303 2.975 -9.773 1.00 91.00 253 THR A N 1
ATOM 2020 C CA . THR A 1 253 ? 13.224 1.865 -9.495 1.00 91.00 253 THR A CA 1
ATOM 2021 C C . THR A 1 253 ? 12.612 0.953 -8.429 1.00 91.00 253 THR A C 1
ATOM 2023 O O . THR A 1 253 ? 11.630 1.313 -7.778 1.00 91.00 253 THR A O 1
ATOM 2026 N N . GLU A 1 254 ? 13.186 -0.231 -8.214 1.00 92.56 254 GLU A N 1
ATOM 2027 C CA . GLU A 1 254 ? 12.742 -1.093 -7.110 1.00 92.56 254 GLU A CA 1
ATOM 2028 C C . GLU A 1 254 ? 12.916 -0.415 -5.750 1.00 92.56 254 GLU A C 1
ATOM 2030 O O . GLU A 1 254 ? 12.003 -0.455 -4.934 1.00 92.56 254 GLU A O 1
ATOM 2035 N N . SER A 1 255 ? 14.051 0.252 -5.524 1.00 91.81 255 SER A N 1
ATOM 2036 C CA . SER A 1 255 ? 14.315 0.962 -4.270 1.00 91.81 255 SER A CA 1
ATOM 2037 C C . SER A 1 255 ? 13.299 2.077 -4.020 1.00 91.81 255 SER A C 1
ATOM 2039 O O . SER A 1 255 ? 12.726 2.145 -2.939 1.00 91.81 255 SER A O 1
ATOM 2041 N N . GLN A 1 256 ? 13.003 2.892 -5.036 1.00 92.06 256 GLN A N 1
ATOM 2042 C CA . GLN A 1 256 ? 11.989 3.948 -4.951 1.00 92.06 256 GLN A CA 1
ATOM 2043 C C . GLN A 1 256 ? 10.578 3.381 -4.747 1.00 92.06 256 GLN A C 1
ATOM 2045 O O . GLN A 1 256 ? 9.755 3.975 -4.052 1.00 92.06 256 GLN A O 1
ATOM 2050 N N . TYR A 1 257 ? 10.277 2.242 -5.376 1.00 93.88 257 TYR A N 1
ATOM 2051 C CA . TYR A 1 257 ? 9.007 1.549 -5.195 1.00 93.88 257 TYR A CA 1
ATOM 2052 C C . TYR A 1 257 ? 8.845 1.046 -3.759 1.00 93.88 257 TYR A C 1
ATOM 2054 O O . TYR A 1 257 ? 7.804 1.288 -3.153 1.00 93.88 257 TYR A O 1
ATOM 2062 N N . LEU A 1 258 ? 9.872 0.399 -3.206 1.00 95.50 258 LEU A N 1
ATOM 2063 C CA . LEU A 1 258 ? 9.862 -0.094 -1.831 1.00 95.50 258 LEU A CA 1
ATOM 2064 C C . LEU A 1 258 ? 9.772 1.050 -0.821 1.00 95.50 258 LEU A C 1
ATOM 2066 O O . LEU A 1 258 ? 8.889 1.012 0.022 1.00 95.50 258 LEU A O 1
ATOM 2070 N N . GLU A 1 259 ? 10.554 2.120 -0.976 1.00 94.75 259 GLU A N 1
ATOM 2071 C CA . GLU A 1 259 ? 10.488 3.305 -0.103 1.00 94.75 259 GLU A CA 1
ATOM 2072 C C . GLU A 1 259 ? 9.082 3.938 -0.093 1.00 94.75 259 GLU A C 1
ATOM 2074 O O . GLU A 1 259 ? 8.537 4.334 0.946 1.00 94.75 259 GLU A O 1
ATOM 2079 N N . LYS A 1 260 ? 8.440 3.990 -1.266 1.00 94.38 260 LYS A N 1
ATOM 2080 C CA . LYS A 1 260 ? 7.048 4.431 -1.377 1.00 94.38 260 LYS A CA 1
ATOM 2081 C C . LYS A 1 260 ? 6.104 3.491 -0.625 1.00 94.38 260 LYS A C 1
ATOM 2083 O O . LYS A 1 260 ? 5.199 3.967 0.062 1.00 94.38 260 LYS A O 1
ATOM 2088 N N . LEU A 1 261 ? 6.272 2.178 -0.771 1.00 96.31 261 LEU A N 1
ATOM 2089 C CA . LEU A 1 261 ? 5.448 1.204 -0.060 1.00 96.31 261 LEU A CA 1
ATOM 2090 C C . LEU A 1 261 ? 5.692 1.222 1.447 1.00 96.31 261 LEU A C 1
ATOM 2092 O O . LEU A 1 261 ? 4.720 1.079 2.179 1.00 96.31 261 LEU A O 1
ATOM 2096 N N . ASP A 1 262 ? 6.915 1.468 1.910 1.00 96.56 262 ASP A N 1
ATOM 2097 C CA . ASP A 1 262 ? 7.240 1.625 3.332 1.00 96.56 262 ASP A CA 1
ATOM 2098 C C . ASP A 1 262 ? 6.484 2.816 3.916 1.00 96.56 262 ASP A C 1
ATOM 2100 O O . ASP A 1 262 ? 5.899 2.728 4.991 1.00 96.56 262 ASP A O 1
ATOM 2104 N N . THR A 1 263 ? 6.394 3.914 3.163 1.00 94.94 263 THR A N 1
ATOM 2105 C CA . THR A 1 263 ? 5.590 5.077 3.560 1.00 94.94 263 THR A CA 1
ATOM 2106 C C . THR A 1 263 ? 4.106 4.718 3.676 1.00 94.94 263 THR A C 1
ATOM 2108 O O . THR A 1 263 ? 3.438 5.091 4.640 1.00 94.94 263 THR A O 1
ATOM 2111 N N . VAL A 1 264 ? 3.569 3.958 2.715 1.00 96.12 264 VAL A N 1
ATOM 2112 C CA . VAL A 1 264 ? 2.177 3.481 2.763 1.00 96.12 264 VAL A CA 1
ATOM 2113 C C . VAL A 1 264 ? 1.959 2.528 3.939 1.00 96.12 264 VAL A C 1
ATOM 2115 O O . VAL A 1 264 ? 0.948 2.635 4.631 1.00 96.12 264 VAL A O 1
ATOM 2118 N N . ALA A 1 265 ? 2.897 1.619 4.189 1.00 96.56 265 ALA A N 1
ATOM 2119 C CA . ALA A 1 265 ? 2.846 0.675 5.294 1.00 96.56 265 ALA A CA 1
ATOM 2120 C C . ALA A 1 265 ? 2.915 1.400 6.647 1.00 96.56 265 ALA A C 1
ATOM 2122 O O . ALA A 1 265 ? 2.104 1.117 7.525 1.00 96.56 265 ALA A O 1
ATOM 2123 N N . ALA A 1 266 ? 3.772 2.415 6.781 1.00 95.31 266 ALA A N 1
ATOM 2124 C CA . ALA A 1 266 ? 3.840 3.283 7.953 1.00 95.31 266 ALA A CA 1
ATOM 2125 C C . ALA A 1 266 ? 2.501 3.987 8.223 1.00 95.31 266 ALA A C 1
ATOM 2127 O O . ALA A 1 266 ? 2.008 3.935 9.347 1.00 95.31 266 ALA A O 1
ATOM 2128 N N . MET A 1 267 ? 1.849 4.547 7.193 1.00 95.00 267 MET A N 1
ATOM 2129 C CA . MET A 1 267 ? 0.501 5.120 7.335 1.00 95.00 267 MET A CA 1
ATOM 2130 C C . MET A 1 267 ? -0.515 4.078 7.827 1.00 95.00 267 MET A C 1
ATOM 2132 O O . MET A 1 267 ? -1.328 4.361 8.705 1.00 95.00 267 MET A O 1
ATOM 2136 N N . LEU A 1 268 ? -0.490 2.866 7.266 1.00 95.62 268 LEU A N 1
ATOM 2137 C CA . LEU A 1 268 ? -1.403 1.788 7.656 1.00 95.62 268 LEU A CA 1
ATOM 2138 C C . LEU A 1 268 ? -1.163 1.306 9.091 1.00 95.62 268 LEU A C 1
ATOM 2140 O O . LEU A 1 268 ? -2.134 1.017 9.791 1.00 95.62 268 LEU A O 1
ATOM 2144 N N . ASN A 1 269 ? 0.095 1.239 9.525 1.00 95.50 269 ASN A N 1
ATOM 2145 C CA . ASN A 1 269 ? 0.477 0.894 10.892 1.00 95.50 269 ASN A CA 1
ATOM 2146 C C . ASN A 1 269 ? 0.031 1.981 11.879 1.00 95.50 269 ASN A C 1
ATOM 2148 O O . ASN A 1 269 ? -0.564 1.667 12.907 1.00 95.50 269 ASN A O 1
ATOM 2152 N N . ASP A 1 270 ? 0.221 3.257 11.538 1.00 94.00 270 ASP A N 1
ATOM 2153 C CA . ASP A 1 270 ? -0.202 4.392 12.367 1.00 94.00 270 ASP A CA 1
ATOM 2154 C C . ASP A 1 270 ? -1.723 4.477 12.539 1.00 94.00 270 ASP A C 1
ATOM 2156 O O . ASP A 1 270 ? -2.213 4.896 13.595 1.00 94.00 270 ASP A O 1
ATOM 2160 N N . PHE A 1 271 ? -2.471 4.076 11.507 1.00 94.00 271 PHE A N 1
ATOM 2161 C CA . PHE A 1 271 ? -3.931 3.960 11.545 1.00 94.00 271 PHE A CA 1
ATOM 2162 C C . PHE A 1 271 ? -4.414 2.642 12.156 1.00 94.00 271 PHE A C 1
ATOM 2164 O O . PHE A 1 271 ? -5.622 2.438 12.266 1.00 94.00 271 PHE A O 1
ATOM 2171 N N . ASP A 1 272 ? -3.511 1.731 12.517 1.00 92.81 272 ASP A N 1
ATOM 2172 C CA . ASP A 1 272 ? -3.849 0.392 12.999 1.00 92.81 272 ASP A CA 1
ATOM 2173 C C . ASP A 1 272 ? -4.768 -0.392 12.033 1.00 92.81 272 ASP A C 1
ATOM 2175 O O . ASP A 1 272 ? -5.704 -1.095 12.423 1.00 92.81 272 ASP A O 1
ATOM 2179 N N . GLN A 1 273 ? -4.533 -0.218 10.727 1.00 94.88 273 GLN A N 1
ATOM 2180 C CA . GLN A 1 273 ? -5.293 -0.844 9.636 1.00 94.88 273 GLN A CA 1
ATOM 2181 C C . GLN A 1 273 ? -4.459 -1.817 8.794 1.00 94.88 273 GLN A C 1
ATOM 2183 O O . GLN A 1 273 ? -4.981 -2.404 7.845 1.00 94.88 273 GLN A O 1
ATOM 2188 N N . ALA A 1 274 ? -3.180 -2.012 9.119 1.00 95.19 274 ALA A N 1
ATOM 2189 C CA . ALA A 1 274 ? -2.298 -2.918 8.387 1.00 95.19 274 ALA A CA 1
ATOM 2190 C C . ALA A 1 274 ? -2.828 -4.364 8.370 1.00 95.19 274 ALA A C 1
ATOM 2192 O O . ALA A 1 274 ? -2.936 -4.956 7.295 1.00 95.19 274 ALA A O 1
ATOM 2193 N N . TRP A 1 275 ? -3.283 -4.892 9.511 1.00 92.88 275 TRP A N 1
ATOM 2194 C CA . TRP A 1 275 ? -3.927 -6.211 9.594 1.00 92.88 275 TRP A CA 1
ATOM 2195 C C . TRP A 1 275 ? -5.166 -6.337 8.688 1.00 92.88 275 TRP A C 1
ATOM 2197 O O . TRP A 1 275 ? -5.371 -7.369 8.052 1.00 92.88 275 TRP A O 1
ATOM 2207 N N . TYR A 1 276 ? -5.980 -5.280 8.581 1.00 92.88 276 TYR A N 1
ATOM 2208 C CA . TYR A 1 276 ? -7.193 -5.276 7.760 1.00 92.88 276 TYR A CA 1
ATOM 2209 C C . TYR A 1 276 ? -6.847 -5.347 6.268 1.00 92.88 276 TYR A C 1
ATOM 2211 O O . TYR A 1 276 ? -7.453 -6.110 5.511 1.00 92.88 276 TYR A O 1
ATOM 2219 N N . VAL A 1 277 ? -5.823 -4.596 5.849 1.00 94.75 277 VAL A N 1
ATOM 2220 C CA . VAL A 1 277 ? -5.283 -4.656 4.484 1.00 94.75 277 VAL A CA 1
ATOM 2221 C C . VAL A 1 277 ? -4.658 -6.022 4.205 1.00 94.75 277 VAL A C 1
ATOM 2223 O O . VAL A 1 277 ? -4.934 -6.603 3.156 1.00 94.75 277 VAL A O 1
ATOM 2226 N N . ARG A 1 278 ? -3.872 -6.571 5.139 1.00 93.81 278 ARG A N 1
ATOM 2227 C CA . ARG A 1 278 ? -3.282 -7.913 5.021 1.00 93.81 278 ARG A CA 1
ATOM 2228 C C . ARG A 1 278 ? -4.373 -8.972 4.853 1.00 93.81 278 ARG A C 1
ATOM 2230 O O . ARG A 1 278 ? -4.300 -9.763 3.919 1.00 93.81 278 ARG A O 1
ATOM 2237 N N . GLY A 1 279 ? -5.426 -8.935 5.670 1.00 90.56 279 GLY A N 1
ATOM 2238 C CA . GLY A 1 279 ? -6.579 -9.830 5.549 1.00 90.56 279 GLY A CA 1
ATOM 2239 C C . GLY A 1 279 ? -7.224 -9.746 4.171 1.00 90.56 279 GLY A C 1
ATOM 2240 O O . GLY A 1 279 ? -7.406 -10.766 3.513 1.00 90.56 279 GLY A O 1
ATOM 2241 N N . PHE A 1 280 ? -7.466 -8.530 3.674 1.00 92.12 280 PHE A N 1
ATOM 2242 C CA . PHE A 1 280 ? -7.949 -8.338 2.310 1.00 92.12 280 PHE A CA 1
ATOM 2243 C C . PHE A 1 280 ? -6.995 -8.919 1.259 1.00 92.12 280 PHE A C 1
ATOM 2245 O O . PHE A 1 280 ? -7.466 -9.503 0.289 1.00 92.12 280 PHE A O 1
ATOM 2252 N N . LEU A 1 281 ? -5.677 -8.769 1.395 1.00 93.06 281 LEU A N 1
ATOM 2253 C CA . LEU A 1 281 ? -4.709 -9.270 0.412 1.00 93.06 281 LEU A CA 1
ATOM 2254 C C . LEU A 1 281 ? -4.533 -10.797 0.447 1.00 93.06 281 LEU A C 1
ATOM 2256 O O . LEU A 1 281 ? -4.246 -11.388 -0.588 1.00 93.06 281 LEU A O 1
ATOM 2260 N N . LEU A 1 282 ? -4.767 -11.442 1.588 1.00 91.12 282 LEU A N 1
ATOM 2261 C CA . LEU A 1 282 ? -4.768 -12.905 1.699 1.00 91.12 282 LEU A CA 1
ATOM 2262 C C . LEU A 1 282 ? -6.056 -13.537 1.161 1.00 91.12 282 LEU A C 1
ATOM 2264 O O . LEU A 1 282 ? -6.075 -14.713 0.801 1.00 91.12 282 LEU A O 1
ATOM 2268 N N . GLU A 1 283 ? -7.146 -12.773 1.085 1.00 89.00 283 GLU A N 1
ATOM 2269 C CA . GLU A 1 283 ? -8.377 -13.274 0.492 1.00 89.00 283 GLU A CA 1
ATOM 2270 C C . GLU A 1 283 ? -8.222 -13.543 -1.017 1.00 89.00 283 GLU A C 1
ATOM 2272 O O . GLU A 1 283 ? -7.692 -12.696 -1.754 1.00 89.00 283 GLU A O 1
ATOM 2277 N N . PRO A 1 284 ? -8.802 -14.649 -1.519 1.00 87.75 284 PRO A N 1
ATOM 2278 C CA . PRO A 1 284 ? -8.882 -14.928 -2.950 1.00 87.75 284 PRO A CA 1
ATOM 2279 C C . PRO A 1 284 ? -9.554 -13.795 -3.738 1.00 87.75 284 PRO A C 1
ATOM 2281 O O . PRO A 1 284 ? -10.425 -13.067 -3.248 1.00 87.75 284 PRO A O 1
ATOM 2284 N N . ILE A 1 285 ? -9.155 -13.662 -5.005 1.00 88.69 285 ILE A N 1
ATOM 2285 C CA . ILE A 1 285 ? -9.707 -12.660 -5.917 1.00 88.69 285 ILE A CA 1
ATOM 2286 C C . ILE A 1 285 ? -11.196 -12.942 -6.159 1.00 88.69 285 ILE A C 1
ATOM 2288 O O . ILE A 1 285 ? -11.556 -13.883 -6.865 1.00 88.69 285 ILE A O 1
ATOM 2292 N N . TYR A 1 286 ? -12.058 -12.064 -5.642 1.00 80.50 286 TYR A N 1
ATOM 2293 C CA . TYR A 1 286 ? -13.498 -12.094 -5.888 1.00 80.50 286 TYR A CA 1
ATOM 2294 C C . TYR A 1 286 ? -14.042 -10.704 -6.243 1.00 80.50 286 TYR A C 1
ATOM 2296 O O . TYR A 1 286 ? -13.660 -9.713 -5.615 1.00 80.50 286 TYR A O 1
ATOM 2304 N N . PRO A 1 287 ? -14.963 -10.598 -7.221 1.00 76.19 287 PRO A N 1
ATOM 2305 C CA . PRO A 1 287 ? -15.623 -9.338 -7.538 1.00 76.19 287 PRO A CA 1
ATOM 2306 C C . PRO A 1 287 ? -16.568 -8.937 -6.395 1.00 76.19 287 PRO A C 1
ATOM 2308 O O . PRO A 1 287 ? -17.506 -9.660 -6.062 1.00 76.19 287 PRO A O 1
ATOM 2311 N N . ARG A 1 288 ? -16.346 -7.765 -5.789 1.00 73.94 288 ARG A N 1
ATOM 2312 C CA . ARG A 1 288 ? -17.156 -7.262 -4.667 1.00 73.94 288 ARG A CA 1
ATOM 2313 C C . ARG A 1 288 ? -17.950 -6.032 -5.086 1.00 73.94 288 ARG A C 1
ATOM 2315 O O . ARG A 1 288 ? -17.365 -5.009 -5.413 1.00 73.94 288 ARG A O 1
ATOM 2322 N N . ARG A 1 289 ? -19.287 -6.105 -5.022 1.00 66.94 289 ARG A N 1
ATOM 2323 C CA . ARG A 1 289 ? -20.205 -4.946 -5.137 1.00 66.94 289 ARG A CA 1
ATOM 2324 C C . ARG A 1 289 ? -19.901 -3.998 -6.318 1.00 66.94 289 ARG A C 1
ATOM 2326 O O . ARG A 1 289 ? -19.969 -2.784 -6.168 1.00 66.94 289 ARG A O 1
ATOM 2333 N N . GLY A 1 290 ? -19.552 -4.551 -7.482 1.00 68.44 290 GLY A N 1
ATOM 2334 C CA . GLY A 1 290 ? -19.249 -3.768 -8.688 1.00 68.44 290 GLY A CA 1
ATOM 2335 C C . GLY A 1 290 ? -17.848 -3.143 -8.739 1.00 68.44 290 GLY A C 1
ATOM 2336 O O . GLY A 1 290 ? -17.557 -2.421 -9.688 1.00 68.44 290 GLY A O 1
ATOM 2337 N N . LEU A 1 291 ? -16.973 -3.420 -7.766 1.00 66.56 291 LEU A N 1
ATOM 2338 C CA . LEU A 1 291 ? -15.550 -3.089 -7.853 1.00 66.56 291 LEU A CA 1
ATOM 2339 C C . LEU A 1 291 ? -14.821 -4.097 -8.755 1.00 66.56 291 LEU A C 1
ATOM 2341 O O . LEU A 1 291 ? -15.172 -5.285 -8.753 1.00 66.56 291 LEU A O 1
ATOM 2345 N N . PRO A 1 292 ? -13.807 -3.648 -9.515 1.00 76.19 292 PRO A N 1
ATOM 2346 C CA . PRO A 1 292 ? -12.997 -4.543 -10.326 1.00 76.19 292 PRO A CA 1
ATOM 2347 C C . PRO A 1 292 ? -12.295 -5.564 -9.423 1.00 76.19 292 PRO A C 1
ATOM 2349 O O . PRO A 1 292 ? -11.776 -5.224 -8.363 1.00 76.19 292 PRO A O 1
ATOM 2352 N N . SER A 1 293 ? -12.286 -6.828 -9.845 1.00 82.81 293 SER A N 1
ATOM 2353 C CA . SER A 1 293 ? -11.612 -7.904 -9.113 1.00 82.81 293 SER A CA 1
ATOM 2354 C C . SER A 1 293 ? -10.089 -7.816 -9.216 1.00 82.81 293 SER A C 1
ATOM 2356 O O . SER A 1 293 ? -9.389 -8.352 -8.367 1.00 82.81 293 SER A O 1
ATOM 2358 N N . THR A 1 294 ? -9.572 -7.156 -10.253 1.00 88.94 294 THR A N 1
ATOM 2359 C CA . THR A 1 294 ? -8.139 -6.999 -10.511 1.00 88.94 294 THR A CA 1
ATOM 2360 C C . THR A 1 294 ? -7.815 -5.562 -10.920 1.00 88.94 294 THR A C 1
ATOM 2362 O O . THR A 1 294 ? -8.643 -4.931 -11.587 1.00 88.94 294 THR A O 1
ATOM 2365 N N . PRO A 1 295 ? -6.624 -5.038 -10.574 1.00 90.62 295 PRO A N 1
ATOM 2366 C CA . PRO A 1 295 ? -6.183 -3.729 -11.041 1.00 90.62 295 PRO A CA 1
ATOM 2367 C C . PRO A 1 295 ? -6.085 -3.700 -12.570 1.00 90.62 295 PRO A C 1
ATOM 2369 O O . PRO A 1 295 ? -5.587 -4.640 -13.195 1.00 90.62 295 PRO A O 1
ATOM 2372 N N . ARG A 1 296 ? -6.573 -2.621 -13.186 1.00 86.81 296 ARG A N 1
ATOM 2373 C CA . ARG A 1 296 ? -6.509 -2.380 -14.636 1.00 86.81 296 ARG A CA 1
ATOM 2374 C C . ARG A 1 296 ? -5.921 -0.999 -14.909 1.00 86.81 296 ARG A C 1
ATOM 2376 O O . ARG A 1 296 ? -5.773 -0.190 -13.998 1.00 86.81 296 ARG A O 1
ATOM 2383 N N . ALA A 1 297 ? -5.581 -0.733 -16.168 1.00 80.38 297 ALA A N 1
ATOM 2384 C CA . ALA A 1 297 ? -5.026 0.558 -16.577 1.00 80.38 297 ALA A CA 1
ATOM 2385 C C . ALA A 1 297 ? -5.994 1.731 -16.320 1.00 80.38 297 ALA A C 1
ATOM 2387 O O . ALA A 1 297 ? -5.563 2.837 -16.018 1.00 80.38 297 ALA A O 1
ATOM 2388 N N . ASP A 1 298 ? -7.297 1.480 -16.417 1.00 82.06 298 ASP A N 1
ATOM 2389 C CA . ASP A 1 298 ? -8.380 2.452 -16.274 1.00 82.06 298 ASP A CA 1
ATOM 2390 C C . ASP A 1 298 ? -9.024 2.465 -14.879 1.00 82.06 298 ASP A C 1
ATOM 2392 O O . ASP A 1 298 ? -9.657 3.450 -14.500 1.00 82.06 298 ASP A O 1
ATOM 2396 N N . THR A 1 299 ? -8.866 1.390 -14.101 1.00 85.12 299 THR A N 1
ATOM 2397 C CA . THR A 1 299 ? -9.521 1.240 -12.795 1.00 85.12 299 THR A CA 1
ATOM 2398 C C . THR A 1 299 ? -8.582 0.679 -11.733 1.00 85.12 299 THR A C 1
ATOM 2400 O O . THR A 1 299 ? -7.981 -0.381 -11.922 1.00 85.12 299 THR A O 1
ATOM 2403 N N . ALA A 1 300 ? -8.534 1.341 -10.578 1.00 90.44 300 ALA A N 1
ATOM 2404 C CA . ALA A 1 300 ? -7.851 0.843 -9.389 1.00 90.44 300 ALA A CA 1
ATOM 2405 C C . ALA A 1 300 ? -8.753 -0.094 -8.569 1.00 90.44 300 ALA A C 1
ATOM 2407 O O . ALA A 1 300 ? -9.979 0.046 -8.562 1.00 90.44 300 ALA A O 1
ATOM 2408 N N . VAL A 1 301 ? -8.137 -1.021 -7.836 1.00 92.25 301 VAL A N 1
ATOM 2409 C CA . VAL A 1 301 ? -8.813 -1.749 -6.758 1.00 92.25 301 VAL A CA 1
ATOM 2410 C C . VAL A 1 301 ? -8.735 -0.892 -5.502 1.00 92.25 301 VAL A C 1
ATOM 2412 O O . VAL A 1 301 ? -7.648 -0.559 -5.041 1.00 92.25 301 VAL A O 1
ATOM 2415 N N . THR A 1 302 ? -9.893 -0.531 -4.959 1.00 91.75 302 THR A N 1
ATOM 2416 C CA . THR A 1 302 ? -10.012 0.368 -3.806 1.00 91.75 302 THR A CA 1
ATOM 2417 C C . THR A 1 302 ? -10.556 -0.399 -2.610 1.00 91.75 302 THR A C 1
ATOM 2419 O O . THR A 1 302 ? -11.711 -0.832 -2.618 1.00 91.75 302 THR A O 1
ATOM 2422 N N . LEU A 1 303 ? -9.752 -0.505 -1.555 1.00 92.75 303 LEU A N 1
ATOM 2423 C CA . LEU A 1 303 ? -10.191 -0.945 -0.237 1.00 92.75 303 LEU A CA 1
ATOM 2424 C C . LEU A 1 303 ? -10.480 0.285 0.624 1.00 92.75 303 LEU A C 1
ATOM 2426 O O . LEU A 1 303 ? -9.592 1.080 0.922 1.00 92.75 303 LEU A O 1
ATOM 2430 N N . ARG A 1 304 ? -11.738 0.459 1.028 1.00 93.00 304 ARG A N 1
ATOM 2431 C CA . ARG A 1 304 ? -12.135 1.575 1.893 1.00 93.00 304 ARG A CA 1
ATOM 2432 C C . ARG A 1 304 ? -11.762 1.241 3.333 1.00 93.00 304 ARG A C 1
ATOM 2434 O O . ARG A 1 304 ? -12.306 0.298 3.894 1.00 93.00 304 ARG A O 1
ATOM 2441 N N . LEU A 1 305 ? -10.886 2.026 3.949 1.00 93.25 305 LEU A N 1
ATOM 2442 C CA . LEU A 1 305 ? -10.509 1.792 5.346 1.00 93.25 305 LEU A CA 1
ATOM 2443 C C . LEU A 1 305 ? -11.643 2.164 6.302 1.00 93.25 305 LEU A C 1
ATOM 2445 O O . LEU A 1 305 ? -11.815 1.521 7.327 1.00 93.25 305 LEU A O 1
ATOM 2449 N N . ASN A 1 306 ? -12.511 3.097 5.901 1.00 90.25 306 ASN A N 1
ATOM 2450 C CA . ASN A 1 306 ? -13.710 3.463 6.655 1.00 90.25 306 ASN A CA 1
ATOM 2451 C C . ASN A 1 306 ? -14.686 2.299 6.899 1.00 90.25 306 ASN A C 1
ATOM 2453 O O . ASN A 1 306 ? -15.560 2.418 7.753 1.00 90.25 306 ASN A O 1
ATOM 2457 N N . THR A 1 307 ? -14.592 1.206 6.131 1.00 89.56 307 THR A N 1
ATOM 2458 C CA . THR A 1 307 ? -15.418 0.005 6.340 1.00 89.56 307 THR A CA 1
ATOM 2459 C C . THR A 1 307 ? -14.778 -1.011 7.281 1.00 89.56 307 THR A C 1
ATOM 2461 O O . THR A 1 307 ? -15.387 -2.047 7.541 1.00 89.56 307 THR A O 1
ATOM 2464 N N . SER A 1 308 ? -13.567 -0.742 7.774 1.00 90.56 308 SER A N 1
ATOM 2465 C CA . SER A 1 308 ? -12.917 -1.576 8.777 1.00 90.56 308 SER A CA 1
ATOM 2466 C C . SER A 1 308 ? -13.674 -1.509 10.111 1.00 90.56 308 SER A C 1
ATOM 2468 O O . SER A 1 308 ? -14.079 -0.416 10.523 1.00 90.56 308 SER A O 1
ATOM 2470 N N . PRO A 1 309 ? -13.842 -2.641 10.824 1.00 87.88 309 PRO A N 1
ATOM 2471 C CA . PRO A 1 309 ? -14.473 -2.671 12.145 1.00 87.88 309 PRO A CA 1
ATOM 2472 C C . PRO A 1 309 ? -13.798 -1.743 13.165 1.00 87.88 309 PRO A C 1
ATOM 2474 O O . PRO A 1 309 ? -14.471 -1.157 14.015 1.00 87.88 309 PRO A O 1
ATOM 2477 N N . THR A 1 310 ? -12.476 -1.575 13.064 1.00 88.12 310 THR A N 1
ATOM 2478 C CA . THR A 1 310 ? -11.682 -0.764 13.998 1.00 88.12 310 THR A CA 1
ATOM 2479 C C . THR A 1 310 ? -11.559 0.697 13.581 1.00 88.12 310 THR A C 1
ATOM 2481 O O . THR A 1 310 ? -11.053 1.501 14.360 1.00 88.12 310 THR A O 1
ATOM 2484 N N . TRP A 1 311 ? -12.066 1.088 12.404 1.00 91.44 311 TRP A N 1
ATOM 2485 C CA . TRP A 1 311 ? -11.877 2.443 11.872 1.00 91.44 311 TRP A CA 1
ATOM 2486 C C . TRP A 1 311 ? -12.378 3.544 12.812 1.00 91.44 311 TRP A C 1
ATOM 2488 O O . TRP A 1 311 ? -11.774 4.606 12.916 1.00 91.44 311 TRP A O 1
ATOM 2498 N N . ARG A 1 312 ? -13.471 3.282 13.538 1.00 89.38 312 ARG A N 1
ATOM 2499 C CA . ARG A 1 312 ? -14.054 4.214 14.519 1.00 89.38 312 ARG A CA 1
ATOM 2500 C C . ARG A 1 312 ? -13.103 4.608 15.656 1.00 89.38 312 ARG A C 1
ATOM 2502 O O . ARG A 1 312 ? -13.375 5.587 16.339 1.00 89.38 312 ARG A O 1
ATOM 2509 N N . TYR A 1 313 ? -12.040 3.838 15.872 1.00 87.94 313 TYR A N 1
ATOM 2510 C CA . TYR A 1 313 ? -11.040 4.071 16.912 1.00 87.94 313 TYR A CA 1
ATOM 2511 C C . TYR A 1 313 ? -9.775 4.749 16.383 1.00 87.94 313 TYR A C 1
ATOM 2513 O O . TYR A 1 313 ? -8.878 5.056 17.164 1.00 87.94 313 TYR A O 1
ATOM 2521 N N . VAL A 1 314 ? -9.692 4.977 15.071 1.00 91.31 314 VAL A N 1
ATOM 2522 C CA . VAL A 1 314 ? -8.567 5.678 14.462 1.00 91.31 314 VAL A CA 1
ATOM 2523 C C . VAL A 1 314 ? -8.673 7.156 14.796 1.00 91.31 314 VAL A C 1
ATOM 2525 O O . VAL A 1 314 ? -9.700 7.791 14.554 1.00 91.31 314 VAL A O 1
ATOM 2528 N N . ASP A 1 315 ? -7.588 7.699 15.338 1.00 91.75 315 ASP A N 1
ATOM 2529 C CA . ASP A 1 315 ? -7.490 9.111 15.671 1.00 91.75 315 ASP A CA 1
ATOM 2530 C C . ASP A 1 315 ? -7.570 9.973 14.392 1.00 91.75 315 ASP A C 1
ATOM 2532 O O . ASP A 1 315 ? -6.702 9.857 13.512 1.00 91.75 315 ASP A O 1
ATOM 2536 N N . PRO A 1 316 ? -8.594 10.838 14.249 1.00 90.81 316 PRO A N 1
ATOM 2537 C CA . PRO A 1 316 ? -8.742 11.685 13.073 1.00 90.81 316 PRO A CA 1
ATOM 2538 C C . PRO A 1 316 ? -7.587 12.681 12.909 1.00 90.81 316 PRO A C 1
ATOM 2540 O O . PRO A 1 316 ? -7.293 13.064 11.773 1.00 90.81 316 PRO A O 1
ATOM 2543 N N . GLU A 1 317 ? -6.910 13.078 13.991 1.00 91.25 317 GLU A N 1
ATOM 2544 C CA . GLU A 1 317 ? -5.768 13.995 13.928 1.00 91.25 317 GLU A CA 1
ATOM 2545 C C . GLU A 1 317 ? -4.565 13.337 13.259 1.00 91.25 317 GLU A C 1
ATOM 2547 O O . GLU A 1 317 ? -3.920 13.963 12.420 1.00 91.25 317 GLU A O 1
ATOM 2552 N N . LYS A 1 318 ? -4.309 12.050 13.533 1.00 91.25 318 LYS A N 1
ATOM 2553 C CA . LYS A 1 318 ? -3.268 11.282 12.829 1.00 91.25 318 LYS A CA 1
ATOM 2554 C C . LYS A 1 318 ? -3.550 11.207 11.335 1.00 91.25 318 LYS A C 1
ATOM 2556 O O . LYS A 1 318 ? -2.648 11.395 10.520 1.00 91.25 318 LYS A O 1
ATOM 2561 N N . VAL A 1 319 ? -4.807 10.954 10.970 1.00 91.25 319 VAL A N 1
ATOM 2562 C CA . VAL A 1 319 ? -5.224 10.909 9.564 1.00 91.25 319 VAL A CA 1
ATOM 2563 C C . VAL A 1 319 ? -4.989 12.267 8.903 1.00 91.25 319 VAL A C 1
ATOM 2565 O O . VAL A 1 319 ? -4.375 12.329 7.839 1.00 91.25 319 VAL A O 1
ATOM 2568 N N . GLU A 1 320 ? -5.430 13.368 9.514 1.00 90.31 320 GLU A N 1
ATOM 2569 C CA . GLU A 1 320 ? -5.184 14.705 8.961 1.00 90.31 320 GLU A CA 1
ATOM 2570 C C . GLU A 1 320 ? -3.689 15.035 8.901 1.00 90.31 320 GLU A C 1
ATOM 2572 O O . GLU A 1 320 ? -3.231 15.562 7.890 1.00 90.31 320 GLU A O 1
ATOM 2577 N N . GLY A 1 321 ? -2.917 14.672 9.927 1.00 90.31 321 GLY A N 1
ATOM 2578 C CA . GLY A 1 321 ? -1.471 14.865 9.989 1.00 90.31 321 GLY A CA 1
ATOM 2579 C C . GLY A 1 321 ? -0.775 14.267 8.773 1.00 90.31 321 GLY A C 1
ATOM 2580 O O . GLY A 1 321 ? -0.129 14.993 8.019 1.00 90.31 321 GLY A O 1
ATOM 2581 N N . TRP A 1 322 ? -1.016 12.986 8.494 1.00 90.62 322 TRP A N 1
ATOM 2582 C CA . TRP A 1 322 ? -0.435 12.317 7.331 1.00 90.62 322 TRP A CA 1
ATOM 2583 C C . TRP A 1 322 ? -0.820 12.978 6.004 1.00 90.62 322 TRP A C 1
ATOM 2585 O O . TRP A 1 322 ? 0.040 13.189 5.156 1.00 90.62 322 TRP A O 1
ATOM 2595 N N . PHE A 1 323 ? -2.091 13.340 5.803 1.00 88.62 323 PHE A N 1
ATOM 2596 C CA . PHE A 1 323 ? -2.539 13.920 4.528 1.00 88.62 323 PHE A CA 1
ATOM 2597 C C . PHE A 1 323 ? -2.250 15.422 4.377 1.00 88.62 323 PHE A C 1
ATOM 2599 O O . PHE A 1 323 ? -2.265 15.926 3.252 1.00 88.62 323 PHE A O 1
ATOM 2606 N N . SER A 1 324 ? -1.993 16.145 5.466 1.00 85.62 324 SER A N 1
ATOM 2607 C CA . SER A 1 324 ? -1.619 17.564 5.431 1.00 85.62 324 SER A CA 1
ATOM 2608 C C . SER A 1 324 ? -0.164 17.768 5.004 1.00 85.62 324 SER A C 1
ATOM 2610 O O . SER A 1 324 ? 0.109 18.706 4.256 1.00 85.62 324 SER A O 1
ATOM 2612 N N . LEU A 1 325 ? 0.733 16.837 5.356 1.00 74.31 325 LEU A N 1
ATOM 2613 C CA . LEU A 1 325 ? 2.134 16.827 4.910 1.00 74.31 325 LEU A CA 1
ATOM 2614 C C . LEU A 1 325 ? 2.276 16.821 3.378 1.00 74.31 325 LEU A C 1
ATOM 2616 O O . LEU A 1 325 ? 3.234 17.371 2.846 1.00 74.31 325 LEU A O 1
ATOM 2620 N N . TYR A 1 326 ? 1.298 16.255 2.664 1.00 61.75 326 TYR A N 1
ATOM 2621 C CA . TYR A 1 326 ? 1.296 16.160 1.198 1.00 61.75 326 TYR A CA 1
ATOM 2622 C C . TYR A 1 326 ? 0.560 17.301 0.478 1.00 61.75 326 TYR A C 1
ATOM 2624 O O . TYR A 1 326 ? 0.463 17.275 -0.747 1.00 61.75 326 TYR A O 1
ATOM 2632 N N . ARG A 1 327 ? 0.012 18.290 1.200 1.00 58.22 327 ARG A N 1
ATOM 2633 C CA . ARG A 1 327 ? -0.630 19.477 0.595 1.00 58.22 327 ARG A CA 1
ATOM 2634 C C . ARG A 1 327 ? 0.319 20.669 0.403 1.00 58.22 327 ARG A C 1
ATOM 2636 O O . ARG A 1 327 ? -0.159 21.726 -0.007 1.00 58.22 327 ARG A O 1
ATOM 2643 N N . GLY A 1 328 ? 1.602 20.503 0.734 1.00 42.41 328 GLY A N 1
ATOM 2644 C CA . GLY A 1 328 ? 2.648 21.523 0.599 1.00 42.41 328 GLY A CA 1
ATOM 2645 C C . GLY A 1 328 ? 3.032 21.832 -0.839 1.00 42.41 328 GLY A C 1
ATOM 2646 O O . GLY A 1 328 ? 3.065 20.884 -1.656 1.00 42.41 328 GLY A O 1
#

InterPro domains:
  IPR021420 Protein of unknown function DUF3067 [PF11267] (211-307)